Protein AF-B7P348-F1 (afdb_monomer_lite)

Organism: Ixodes scapularis (NCBI:txid6945)

InterPro domains:
  IPR050774 KCMF1 and Dystrophin [PTHR12268] (53-243)

Foldseek 3Di:
DVVVVVVVVVVVVVVVVVVVVVVVVVVVVVVVVVVVVVVVVVVVCVVCVVVVVVVVVVVVVVVVVVVVVVVVVVVVVVVVVVVVVVVVVVVVVVVVVVVVVVVVVVVVLVVLVVVLVVLVVVLVVDVVVDADPDLVSLVVVLVVLVVSLVVLVVVVVVVVPDPPVPPDDDPDPVVVVVVVVSVVVSVVSSVVSNVSSVVVNVVSVVSNVVSVVVVVVVVVVVVVVVVVVVVVVVVVVVDVVVPPPPD

Radius of gyration: 65.34 Å; chains: 1; bounding box: 133×30×213 Å

Secondary structure (DSSP, 8-state):
-HHHHHHHHHHHHHHHHHHHHHHHHHHHHHHHHHHHHHHHHHHHHHHHHHHHHHHHHHHHHHHHHHHHHHHHHHHHHHHHHHHHHHHHHHHHHHHHHHHHHHHHHHHHHHHHHHHHHHHHHHHHHHHHH-S-SSHHHHHHHHHHHHHHHHHHHHHHHHHHHS-GGGSS----HHHHHHHHHHHHHHHHHHHHHHHHHHHHHHHHHHHHHHHHHHHHHHHHHHHHHHHHHHHHHHHHHHHHHH-S---

Structure (mmCIF, N/CA/C/O backbone):
data_AF-B7P348-F1
#
_entry.id   AF-B7P348-F1
#
loop_
_atom_site.group_PDB
_atom_site.id
_atom_site.type_symbol
_atom_site.label_atom_id
_atom_site.label_alt_id
_atom_site.label_comp_id
_atom_site.label_asym_id
_atom_site.label_entity_id
_atom_site.label_seq_id
_atom_site.pdbx_PDB_ins_code
_atom_site.Cartn_x
_atom_site.Cartn_y
_atom_site.Cartn_z
_atom_site.occupancy
_atom_site.B_iso_or_equiv
_atom_site.auth_seq_id
_atom_site.auth_comp_id
_atom_site.auth_asym_id
_atom_site.auth_atom_id
_atom_site.pdbx_PDB_model_num
ATOM 1 N N . PHE A 1 1 ? 77.179 -6.827 -144.612 1.00 55.16 1 PHE A N 1
ATOM 2 C CA . PHE A 1 1 ? 76.294 -7.434 -143.592 1.00 55.16 1 PHE A CA 1
ATOM 3 C C . PHE A 1 1 ? 76.796 -7.230 -142.156 1.00 55.16 1 PHE A C 1
ATOM 5 O O . PHE A 1 1 ? 76.033 -6.718 -141.349 1.00 55.16 1 PHE A O 1
ATOM 12 N N . VAL A 1 2 ? 78.069 -7.512 -141.840 1.00 54.50 2 VAL A N 1
ATOM 13 C CA . VAL A 1 2 ? 78.640 -7.396 -140.473 1.00 54.50 2 VAL A CA 1
ATOM 14 C C . VAL A 1 2 ? 78.552 -5.976 -139.861 1.00 54.50 2 VAL A C 1
ATOM 16 O O . VAL A 1 2 ? 78.140 -5.830 -138.717 1.00 54.50 2 VAL A O 1
ATOM 19 N N . SER A 1 3 ? 78.812 -4.908 -140.630 1.00 60.56 3 SER A N 1
ATOM 20 C CA . SER A 1 3 ? 78.765 -3.511 -140.135 1.00 60.56 3 SER A CA 1
ATOM 21 C C . SER A 1 3 ? 77.365 -3.030 -139.696 1.00 60.56 3 SER A C 1
ATOM 23 O O . SER A 1 3 ? 77.235 -2.258 -138.744 1.00 60.56 3 SER A O 1
ATOM 25 N N . LEU A 1 4 ? 76.297 -3.510 -140.346 1.00 58.03 4 LEU A N 1
ATOM 26 C CA . LEU A 1 4 ? 74.924 -3.083 -140.049 1.00 58.03 4 LEU A CA 1
ATOM 27 C C . LEU A 1 4 ? 74.393 -3.723 -138.755 1.00 58.03 4 LEU A C 1
ATOM 29 O O . LEU A 1 4 ? 73.636 -3.094 -138.017 1.00 58.03 4 LEU A O 1
ATOM 33 N N . ILE A 1 5 ? 74.826 -4.954 -138.465 1.00 62.06 5 ILE A N 1
ATOM 34 C CA . ILE A 1 5 ? 74.475 -5.687 -137.242 1.00 62.06 5 ILE A CA 1
ATOM 35 C C . ILE A 1 5 ? 75.166 -5.045 -136.034 1.00 62.06 5 ILE A C 1
ATOM 37 O O . ILE A 1 5 ? 74.494 -4.756 -135.046 1.00 62.06 5 ILE A O 1
ATOM 41 N N . SER A 1 6 ? 76.456 -4.704 -136.137 1.00 64.06 6 SER A N 1
ATOM 42 C CA . SER A 1 6 ? 77.171 -3.993 -135.066 1.00 64.06 6 SER A CA 1
ATOM 43 C C . SER A 1 6 ? 76.570 -2.617 -134.767 1.00 64.06 6 SER A C 1
ATOM 45 O O . SER A 1 6 ? 76.433 -2.256 -133.602 1.00 64.06 6 SER A O 1
ATOM 47 N N . ARG A 1 7 ? 76.134 -1.863 -135.789 1.00 66.19 7 ARG A N 1
ATOM 48 C CA . ARG A 1 7 ? 75.467 -0.562 -135.586 1.00 66.19 7 ARG A CA 1
ATOM 49 C C . ARG A 1 7 ? 74.110 -0.689 -134.892 1.00 66.19 7 ARG A C 1
ATOM 51 O O . ARG A 1 7 ? 73.812 0.101 -134.000 1.00 66.19 7 ARG A O 1
ATOM 58 N N . LYS A 1 8 ? 73.295 -1.678 -135.279 1.00 67.56 8 LYS A N 1
ATOM 59 C CA . LYS A 1 8 ? 72.004 -1.948 -134.624 1.00 67.56 8 LYS A CA 1
ATOM 60 C C . LYS A 1 8 ? 72.195 -2.423 -133.183 1.00 67.56 8 LYS A C 1
ATOM 62 O O . LYS A 1 8 ? 71.494 -1.937 -132.303 1.00 67.56 8 LYS A O 1
ATOM 67 N N . SER A 1 9 ? 73.174 -3.296 -132.945 1.00 66.06 9 SER A N 1
ATOM 68 C CA . SER A 1 9 ? 73.553 -3.754 -131.604 1.00 66.06 9 SER A CA 1
ATOM 69 C C . SER A 1 9 ? 73.984 -2.590 -130.716 1.00 66.06 9 SER A C 1
ATOM 71 O O . SER A 1 9 ? 73.506 -2.469 -129.595 1.00 66.06 9 SER A O 1
ATOM 73 N N . TRP A 1 10 ? 74.818 -1.686 -131.235 1.00 72.31 10 TRP A N 1
ATOM 74 C CA . TRP A 1 10 ? 75.287 -0.524 -130.484 1.00 72.31 10 TRP A CA 1
ATOM 75 C C . TRP A 1 10 ? 74.157 0.466 -130.156 1.00 72.31 10 TRP A C 1
ATOM 77 O O . TRP A 1 10 ? 74.082 0.962 -129.035 1.00 72.31 10 TRP A O 1
ATOM 87 N N . MET A 1 11 ? 73.224 0.713 -131.086 1.00 70.19 11 MET A N 1
ATOM 88 C CA . MET A 1 11 ? 72.047 1.552 -130.803 1.00 70.19 11 MET A CA 1
ATOM 89 C C . MET A 1 11 ? 71.092 0.926 -129.780 1.00 70.19 11 MET A C 1
ATOM 91 O O . MET A 1 11 ? 70.556 1.643 -128.932 1.00 70.19 11 MET A O 1
ATOM 95 N N . LEU A 1 12 ? 70.885 -0.392 -129.842 1.00 71.25 12 LEU A N 1
ATOM 96 C CA . LEU A 1 12 ? 70.097 -1.129 -128.851 1.00 71.25 12 LEU A CA 1
ATOM 97 C C . LEU A 1 12 ? 70.759 -1.070 -127.474 1.00 71.25 12 LEU A C 1
ATOM 99 O O . LEU A 1 12 ? 70.087 -0.767 -126.494 1.00 71.25 12 LEU A O 1
ATOM 103 N N . GLU A 1 13 ? 72.071 -1.279 -127.399 1.00 73.12 13 GLU A N 1
ATOM 104 C CA . GLU A 1 13 ? 72.815 -1.227 -126.141 1.00 73.12 13 GLU A CA 1
ATOM 105 C C . GLU A 1 13 ? 72.836 0.189 -125.546 1.00 73.12 13 GLU A C 1
ATOM 107 O O . GLU A 1 13 ? 72.646 0.360 -124.343 1.00 73.12 13 GLU A O 1
ATOM 112 N N . SER A 1 14 ? 72.983 1.220 -126.382 1.00 71.94 14 SER A N 1
ATOM 113 C CA . SER A 1 14 ? 72.886 2.619 -125.958 1.00 71.94 14 SER A CA 1
ATOM 114 C C . SER A 1 14 ? 71.484 2.955 -125.436 1.00 71.94 14 SER A C 1
ATOM 116 O O . SER A 1 14 ? 71.357 3.491 -124.336 1.00 71.94 14 SER A O 1
ATOM 118 N N . SER A 1 15 ? 70.429 2.548 -126.151 1.00 69.44 15 SER A N 1
ATOM 119 C CA . SER A 1 15 ? 69.040 2.772 -125.723 1.00 69.44 15 SER A CA 1
ATOM 120 C C . SER A 1 15 ? 68.708 2.024 -124.430 1.00 69.44 15 SER A C 1
ATOM 122 O O . SER A 1 15 ? 68.074 2.589 -123.540 1.00 69.44 15 SER A O 1
ATOM 124 N N . LEU A 1 16 ? 69.176 0.780 -124.287 1.00 68.19 16 LEU A N 1
ATOM 125 C CA . LEU A 1 16 ? 69.020 -0.002 -123.060 1.00 68.19 16 LEU A CA 1
ATOM 126 C C . LEU A 1 16 ? 69.746 0.655 -121.883 1.00 68.19 16 LEU A C 1
ATOM 128 O O . LEU A 1 16 ? 69.168 0.763 -120.804 1.00 68.19 16 LEU A O 1
ATOM 132 N N . ARG A 1 17 ? 70.965 1.171 -122.086 1.00 68.88 17 ARG A N 1
ATOM 133 C CA . ARG A 1 17 ? 71.697 1.924 -121.053 1.00 68.88 17 ARG A CA 1
ATOM 134 C C . ARG A 1 17 ? 70.944 3.186 -120.627 1.00 68.88 17 ARG A C 1
ATOM 136 O O . ARG A 1 17 ? 70.852 3.461 -119.432 1.00 68.88 17 ARG A O 1
ATOM 143 N N . THR A 1 18 ? 70.357 3.925 -121.569 1.00 76.19 18 THR A N 1
ATOM 144 C CA . THR A 1 18 ? 69.548 5.114 -121.257 1.00 76.19 18 THR A CA 1
ATOM 145 C C . THR A 1 18 ? 68.270 4.762 -120.491 1.00 76.19 18 THR A C 1
ATOM 147 O O . THR A 1 18 ? 67.918 5.456 -119.536 1.00 76.19 18 THR A O 1
ATOM 150 N N . LEU A 1 19 ? 67.583 3.680 -120.867 1.00 66.62 19 LEU A N 1
ATOM 151 C CA . LEU A 1 19 ? 66.376 3.223 -120.173 1.00 66.62 19 LEU A CA 1
ATOM 152 C C . LEU A 1 19 ? 66.683 2.722 -118.757 1.00 66.62 19 LEU A C 1
ATOM 154 O O . LEU A 1 19 ? 65.984 3.106 -117.823 1.00 66.62 19 LEU A O 1
ATOM 158 N N . LEU A 1 20 ? 67.756 1.949 -118.575 1.00 65.44 20 LEU A N 1
ATOM 159 C CA . LEU A 1 20 ? 68.196 1.481 -117.257 1.00 65.44 20 LEU A CA 1
ATOM 160 C C . LEU A 1 20 ? 68.572 2.643 -116.332 1.00 65.44 20 LEU A C 1
ATOM 162 O O . LEU A 1 20 ? 68.184 2.647 -115.167 1.00 65.44 20 LEU A O 1
ATOM 166 N N . SER A 1 21 ? 69.258 3.664 -116.854 1.00 70.12 21 SER A N 1
ATOM 167 C CA . SER A 1 21 ? 69.579 4.872 -116.085 1.00 70.12 21 SER A CA 1
ATOM 168 C C . SER A 1 21 ? 68.321 5.629 -115.646 1.00 70.12 21 SER A C 1
ATOM 170 O O . SER A 1 21 ? 68.244 6.073 -114.501 1.00 70.12 21 SER A O 1
ATOM 172 N N . ARG A 1 22 ? 67.307 5.732 -116.517 1.00 69.56 22 ARG A N 1
ATOM 173 C CA . ARG A 1 22 ? 66.016 6.348 -116.171 1.00 69.56 22 ARG A CA 1
ATOM 174 C C . ARG A 1 22 ? 65.265 5.565 -115.095 1.00 69.56 22 ARG A C 1
ATOM 176 O O . ARG A 1 22 ? 64.758 6.187 -114.167 1.00 69.56 22 ARG A O 1
ATOM 183 N N . ILE A 1 23 ? 65.225 4.236 -115.199 1.00 60.91 23 ILE A N 1
ATOM 184 C CA . ILE A 1 23 ? 64.565 3.366 -114.213 1.00 60.91 23 ILE A CA 1
ATOM 185 C C . ILE A 1 23 ? 65.249 3.493 -112.847 1.00 60.91 23 ILE A C 1
ATOM 187 O O . ILE A 1 23 ? 64.572 3.744 -111.849 1.00 60.91 23 ILE A O 1
ATOM 191 N N . ALA A 1 24 ? 66.584 3.435 -112.810 1.00 61.06 24 ALA A N 1
ATOM 192 C CA . ALA A 1 24 ? 67.348 3.621 -111.578 1.00 61.06 24 ALA A CA 1
ATOM 193 C C . ALA A 1 24 ? 67.041 4.977 -110.915 1.00 61.06 24 ALA A C 1
ATOM 195 O O . ALA A 1 24 ? 66.795 5.044 -109.715 1.00 61.06 24 ALA A O 1
ATOM 196 N N . HIS A 1 25 ? 66.945 6.053 -111.703 1.00 65.94 25 HIS A N 1
ATOM 197 C CA . HIS A 1 25 ? 66.635 7.380 -111.170 1.00 65.94 25 HIS A CA 1
ATOM 198 C C . HIS A 1 25 ? 65.206 7.493 -110.610 1.00 65.94 25 HIS A C 1
ATOM 200 O O . HIS A 1 25 ? 64.978 8.180 -109.611 1.00 65.94 25 HIS A O 1
ATOM 206 N N . THR A 1 26 ? 64.234 6.809 -111.225 1.00 61.28 26 THR A N 1
ATOM 207 C CA . THR A 1 26 ? 62.856 6.757 -110.710 1.00 61.28 26 THR A CA 1
ATOM 208 C C . THR A 1 26 ? 62.739 5.933 -109.431 1.00 61.28 26 THR A C 1
ATOM 210 O O . THR A 1 26 ? 62.028 6.348 -108.517 1.00 61.28 26 THR A O 1
ATOM 213 N N . GLU A 1 27 ? 63.465 4.816 -109.325 1.00 60.31 27 GLU A N 1
ATOM 214 C CA . GLU A 1 27 ? 63.514 4.012 -108.099 1.00 60.31 27 GLU A CA 1
ATOM 215 C C . GLU A 1 27 ? 64.183 4.775 -106.954 1.00 60.31 27 GLU A C 1
ATOM 217 O O . GLU A 1 27 ? 63.656 4.791 -105.841 1.00 60.31 27 GLU A O 1
ATOM 222 N N . ASP A 1 28 ? 65.288 5.472 -107.227 1.00 66.94 28 ASP A N 1
ATOM 223 C CA . ASP A 1 28 ? 65.954 6.326 -106.242 1.00 66.94 28 ASP A CA 1
ATOM 224 C C . ASP A 1 28 ? 65.052 7.479 -105.797 1.00 66.94 28 ASP A C 1
ATOM 226 O O . ASP A 1 28 ? 64.953 7.762 -104.603 1.00 66.94 28 ASP A O 1
ATOM 230 N N . SER A 1 29 ? 64.318 8.099 -106.724 1.00 53.12 29 SER A N 1
ATOM 231 C CA . SER A 1 29 ? 63.352 9.150 -106.390 1.00 53.12 29 SER A CA 1
ATOM 232 C C . SER A 1 29 ? 62.237 8.611 -105.491 1.00 53.12 29 SER A C 1
ATOM 234 O O . SER A 1 29 ? 61.981 9.180 -104.433 1.00 53.12 29 SER A O 1
ATOM 236 N N . LEU A 1 30 ? 61.614 7.481 -105.845 1.00 55.53 30 LEU A N 1
ATOM 237 C CA . LEU A 1 30 ? 60.574 6.841 -105.028 1.00 55.53 30 LEU A CA 1
ATOM 238 C C . LEU A 1 30 ? 61.094 6.440 -103.641 1.00 55.53 30 LEU A C 1
ATOM 240 O O . LEU A 1 30 ? 60.409 6.654 -102.638 1.00 55.53 30 LEU A O 1
ATOM 244 N N . ARG A 1 31 ? 62.327 5.927 -103.557 1.00 60.12 31 ARG A N 1
ATOM 245 C CA . ARG A 1 31 ? 62.997 5.631 -102.283 1.00 60.12 31 ARG A CA 1
ATOM 246 C C . ARG A 1 31 ? 63.237 6.889 -101.458 1.00 60.12 31 ARG A C 1
ATOM 248 O O . ARG A 1 31 ? 63.047 6.853 -100.244 1.00 60.12 31 ARG A O 1
ATOM 255 N N . LEU A 1 32 ? 63.638 7.999 -102.073 1.00 63.81 32 LEU A N 1
ATOM 256 C CA . LEU A 1 32 ? 63.830 9.272 -101.378 1.00 63.81 32 LEU A CA 1
ATOM 257 C C . LEU A 1 32 ? 62.503 9.848 -100.877 1.00 63.81 32 LEU A C 1
ATOM 259 O O . LEU A 1 32 ? 62.451 10.296 -99.734 1.00 63.81 32 LEU A O 1
ATOM 263 N N . TYR A 1 33 ? 61.432 9.774 -101.672 1.00 51.31 33 TYR A N 1
ATOM 264 C CA . TYR A 1 33 ? 60.089 10.191 -101.256 1.00 51.31 33 TYR A CA 1
ATOM 265 C C . TYR A 1 33 ? 59.563 9.344 -100.089 1.00 51.31 33 TYR A C 1
ATOM 267 O O . TYR A 1 33 ? 59.173 9.903 -99.066 1.00 51.31 33 TYR A O 1
ATOM 275 N N . SER A 1 34 ? 59.651 8.012 -100.178 1.00 61.72 34 SER A N 1
ATOM 276 C CA . SER A 1 34 ? 59.241 7.105 -99.094 1.00 61.72 34 SER A CA 1
ATOM 277 C C . SER A 1 34 ? 60.034 7.355 -97.809 1.00 61.72 34 SER A C 1
ATOM 279 O O . SER A 1 34 ? 59.458 7.447 -96.728 1.00 61.72 34 SER A O 1
ATOM 281 N N . ASN A 1 35 ? 61.355 7.524 -97.915 1.00 64.00 35 ASN A N 1
ATOM 282 C CA . ASN A 1 35 ? 62.199 7.834 -96.761 1.00 64.00 35 ASN A CA 1
ATOM 283 C C . ASN A 1 35 ? 61.916 9.232 -96.190 1.00 64.00 35 ASN A C 1
ATOM 285 O O . ASN A 1 35 ? 62.018 9.432 -94.981 1.00 64.00 35 ASN A O 1
ATOM 289 N N . ALA A 1 36 ? 61.584 10.216 -97.030 1.00 63.72 36 ALA A N 1
ATOM 290 C CA . ALA A 1 36 ? 61.245 11.564 -96.586 1.00 63.72 36 ALA A CA 1
ATOM 291 C C . ALA A 1 36 ? 59.918 11.588 -95.815 1.00 63.72 36 ALA A C 1
ATOM 293 O O . ALA A 1 36 ? 59.846 12.224 -94.762 1.00 63.72 36 ALA A O 1
ATOM 294 N N . ASP A 1 37 ? 58.901 10.869 -96.287 1.00 63.38 37 ASP A N 1
ATOM 295 C CA . ASP A 1 37 ? 57.621 10.749 -95.586 1.00 63.38 37 ASP A CA 1
ATOM 296 C C . ASP A 1 37 ? 57.755 9.936 -94.301 1.00 63.38 37 ASP A C 1
ATOM 298 O O . ASP A 1 37 ? 57.240 10.345 -93.260 1.00 63.38 37 ASP A O 1
ATOM 302 N N . GLU A 1 38 ? 58.549 8.866 -94.312 1.00 60.03 38 GLU A N 1
ATOM 303 C CA . GLU A 1 38 ? 58.841 8.107 -93.102 1.00 60.03 38 GLU A CA 1
ATOM 304 C C . GLU A 1 38 ? 59.582 8.961 -92.065 1.00 60.03 38 GLU A C 1
ATOM 306 O O . GLU A 1 38 ? 59.228 8.934 -90.889 1.00 60.03 38 GLU A O 1
ATOM 311 N N . ARG A 1 39 ? 60.552 9.793 -92.474 1.00 64.81 39 ARG A N 1
ATOM 312 C CA . ARG A 1 39 ? 61.236 10.744 -91.577 1.00 64.81 39 ARG A CA 1
ATOM 313 C C . ARG A 1 39 ? 60.288 11.799 -91.016 1.00 64.81 39 ARG A C 1
ATOM 315 O O . ARG A 1 39 ? 60.378 12.102 -89.827 1.00 64.81 39 ARG A O 1
ATOM 322 N N . LYS A 1 40 ? 59.376 12.341 -91.829 1.00 65.44 40 LYS A N 1
ATOM 323 C CA . LYS A 1 40 ? 58.357 13.299 -91.368 1.00 65.44 40 LYS A CA 1
ATOM 324 C C . LYS A 1 40 ? 57.409 12.650 -90.366 1.00 65.44 40 LYS A C 1
ATOM 326 O O . LYS A 1 40 ? 57.201 13.210 -89.295 1.00 65.44 40 LYS A O 1
ATOM 331 N N . LEU A 1 41 ? 56.900 11.454 -90.662 1.00 59.88 41 LEU A N 1
ATOM 332 C CA . LEU A 1 41 ? 56.045 10.686 -89.753 1.00 59.88 41 LEU A CA 1
ATOM 333 C C . LEU A 1 41 ? 56.773 10.356 -88.448 1.00 59.88 41 LEU A C 1
ATOM 335 O O . LEU A 1 41 ? 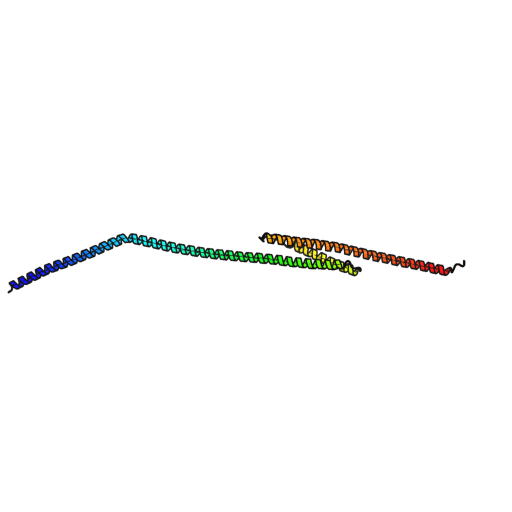56.207 10.535 -87.372 1.00 59.88 41 LEU A O 1
ATOM 339 N N . ARG A 1 42 ? 58.051 9.962 -88.521 1.00 61.84 42 ARG A N 1
ATOM 340 C CA . ARG A 1 42 ? 58.896 9.722 -87.342 1.00 61.84 42 ARG A CA 1
ATOM 341 C C . ARG A 1 42 ? 59.106 11.000 -86.527 1.00 61.84 42 ARG A C 1
ATOM 343 O O . ARG A 1 42 ? 59.050 10.943 -85.303 1.00 61.84 42 ARG A O 1
ATOM 350 N N . GLY A 1 43 ? 59.296 12.143 -87.188 1.00 66.00 43 GLY A N 1
ATOM 351 C CA . GLY A 1 43 ? 59.399 13.459 -86.553 1.00 66.00 43 GLY A CA 1
ATOM 352 C C . GLY A 1 43 ? 58.108 13.879 -85.846 1.00 66.00 43 GLY A C 1
ATOM 353 O O . GLY A 1 43 ? 58.152 14.300 -84.694 1.00 66.00 43 GLY A O 1
ATOM 354 N N . VAL A 1 44 ? 56.952 13.686 -86.487 1.00 67.56 44 VAL A N 1
ATOM 355 C CA . VAL A 1 44 ? 55.632 13.948 -85.888 1.00 67.56 44 VAL A CA 1
ATOM 356 C C . VAL A 1 44 ? 55.381 13.019 -84.698 1.00 67.56 44 VAL A C 1
ATOM 358 O O . VAL A 1 44 ? 54.988 13.487 -83.635 1.00 67.56 44 VAL A O 1
ATOM 361 N N . LEU A 1 45 ? 55.688 11.725 -84.816 1.00 64.81 45 LEU A N 1
ATOM 362 C CA . LEU A 1 45 ? 55.619 10.770 -83.704 1.00 64.81 45 LEU A CA 1
ATOM 363 C C . LEU A 1 45 ? 56.540 11.169 -82.548 1.00 64.81 45 LEU A C 1
ATOM 365 O O . LEU A 1 45 ? 56.130 11.091 -81.393 1.00 64.81 45 LEU A O 1
ATOM 369 N N . TYR A 1 46 ? 57.759 11.625 -82.838 1.00 65.50 46 TYR A N 1
ATOM 370 C CA . TYR A 1 46 ? 58.700 12.083 -81.818 1.00 65.50 46 TYR A CA 1
ATOM 371 C C . TYR A 1 46 ? 58.188 13.331 -81.084 1.00 65.50 46 TYR A C 1
ATOM 373 O O . TYR A 1 46 ? 58.296 13.405 -79.863 1.00 65.50 46 TYR A O 1
ATOM 381 N N . LEU A 1 47 ? 57.562 14.269 -81.803 1.00 69.31 47 LEU A N 1
ATOM 382 C CA . LEU A 1 47 ? 56.961 15.479 -81.230 1.00 69.31 47 LEU A CA 1
ATOM 383 C C . LEU A 1 47 ? 55.655 15.201 -80.465 1.00 69.31 47 LEU A C 1
ATOM 385 O O . LEU A 1 47 ? 55.385 15.845 -79.453 1.00 69.31 47 LEU A O 1
ATOM 389 N N . CYS A 1 48 ? 54.853 14.231 -80.907 1.00 63.66 48 CYS A N 1
ATOM 390 C CA . CYS A 1 48 ? 53.586 13.865 -80.268 1.00 63.66 48 CYS A CA 1
ATOM 391 C C . CYS A 1 48 ? 53.740 12.857 -79.115 1.00 63.66 48 CYS A C 1
ATOM 393 O O . CYS A 1 48 ? 52.836 12.715 -78.292 1.00 63.66 48 CYS A O 1
ATOM 395 N N . ARG A 1 49 ? 54.866 12.143 -79.017 1.00 68.81 49 ARG A N 1
ATOM 396 C CA . ARG A 1 49 ? 55.096 11.132 -77.972 1.00 68.81 49 ARG A CA 1
ATOM 397 C C . ARG A 1 49 ? 55.081 11.708 -76.542 1.00 68.81 49 ARG A C 1
ATOM 399 O O . ARG A 1 49 ? 54.425 11.100 -75.695 1.00 68.81 49 ARG A O 1
ATOM 406 N N . PRO A 1 50 ? 55.712 12.860 -76.238 1.00 71.75 50 PRO A N 1
ATOM 407 C CA . PRO A 1 50 ? 55.657 13.457 -74.901 1.00 71.75 50 PRO A CA 1
ATOM 408 C C . PRO A 1 50 ? 54.253 13.946 -74.530 1.00 71.75 50 PRO A C 1
ATOM 410 O O . PRO A 1 50 ? 53.804 13.758 -73.399 1.00 71.75 50 PRO A O 1
ATOM 413 N N . THR A 1 51 ? 53.526 14.539 -75.483 1.00 70.31 51 THR A N 1
ATOM 414 C CA . THR A 1 51 ? 52.164 15.031 -75.240 1.00 70.31 51 THR A CA 1
ATOM 415 C C . THR A 1 51 ? 51.196 13.875 -75.007 1.00 70.31 51 THR A C 1
ATOM 417 O O . THR A 1 51 ? 50.447 13.925 -74.031 1.00 70.31 51 THR A O 1
ATOM 420 N N . LEU A 1 52 ? 51.276 12.793 -75.790 1.00 66.19 52 LEU A N 1
ATOM 421 C CA . LEU A 1 52 ? 50.504 11.568 -75.556 1.00 66.19 52 LEU A CA 1
ATOM 422 C C . LEU A 1 52 ? 50.836 10.941 -74.192 1.00 66.19 52 LEU A C 1
ATOM 424 O O . LEU A 1 52 ? 49.920 10.607 -73.442 1.00 66.19 52 LEU A O 1
ATOM 428 N N . GLY A 1 53 ? 52.122 10.856 -73.834 1.00 67.00 53 GLY A N 1
ATOM 429 C CA . GLY A 1 53 ? 52.567 10.368 -72.524 1.00 67.00 53 GLY A CA 1
ATOM 430 C C . GLY A 1 53 ? 51.966 11.175 -71.371 1.00 67.00 53 GLY A C 1
ATOM 431 O O . GLY A 1 53 ? 51.327 10.611 -70.490 1.00 67.00 53 GLY A O 1
ATOM 432 N N . SER A 1 54 ? 52.042 12.507 -71.444 1.00 69.75 54 SER A N 1
ATOM 433 C CA . SER A 1 54 ? 51.456 13.391 -70.426 1.00 69.75 54 SER A CA 1
ATOM 434 C C . SER A 1 54 ? 49.925 13.287 -70.331 1.00 69.75 54 SER A C 1
ATOM 436 O O . SER A 1 54 ? 49.338 13.540 -69.279 1.00 69.75 54 SER A O 1
ATOM 438 N N . VAL A 1 55 ? 49.231 12.973 -71.431 1.00 69.06 55 VAL A N 1
ATOM 439 C CA . VAL A 1 55 ? 47.770 12.789 -71.447 1.00 69.06 55 VAL A CA 1
ATOM 440 C C . VAL A 1 55 ? 47.393 11.439 -70.841 1.00 69.06 55 VAL A C 1
ATOM 442 O O . VAL A 1 55 ? 46.438 11.379 -70.065 1.00 69.06 55 VAL A O 1
ATOM 445 N N . LEU A 1 56 ? 48.149 10.382 -71.140 1.00 66.88 56 LEU A N 1
ATOM 446 C CA . LEU A 1 56 ? 47.953 9.056 -70.557 1.00 66.88 56 LEU A CA 1
ATOM 447 C C . LEU A 1 56 ? 48.231 9.059 -69.054 1.00 66.88 56 LEU A C 1
ATOM 449 O O . LEU A 1 56 ? 47.381 8.603 -68.300 1.00 66.88 56 LEU A O 1
ATOM 453 N N . GLU A 1 57 ? 49.321 9.679 -68.608 1.00 74.19 57 GLU A N 1
ATOM 454 C CA . GLU A 1 57 ? 49.647 9.813 -67.183 1.00 74.19 57 GLU A CA 1
ATOM 455 C C . GLU A 1 57 ? 48.575 10.622 -66.432 1.00 74.19 57 GLU A C 1
ATOM 457 O O . GLU A 1 57 ? 48.119 10.242 -65.352 1.00 74.19 57 GLU A O 1
ATOM 462 N N . ARG A 1 58 ? 48.070 11.709 -67.036 1.00 72.81 58 ARG A N 1
ATOM 463 C CA . ARG A 1 58 ? 46.932 12.462 -66.480 1.00 72.81 58 ARG A CA 1
ATOM 464 C C . ARG A 1 58 ? 45.649 11.635 -66.431 1.00 72.81 58 ARG A C 1
ATOM 466 O O . ARG A 1 58 ? 44.871 11.795 -65.490 1.00 72.81 58 ARG A O 1
ATOM 473 N N . LYS A 1 59 ? 45.400 10.777 -67.423 1.00 68.19 59 LYS A N 1
ATOM 474 C CA . LYS A 1 59 ? 44.247 9.867 -67.439 1.00 68.19 59 LYS A CA 1
ATOM 475 C C . LYS A 1 59 ? 44.388 8.801 -66.353 1.00 68.19 59 LYS A C 1
ATOM 477 O O . LYS A 1 59 ? 43.451 8.618 -65.587 1.00 68.19 59 LYS A O 1
ATOM 482 N N . GLU A 1 60 ? 45.557 8.186 -66.226 1.00 71.44 60 GLU A N 1
ATOM 483 C CA . GLU A 1 60 ? 45.871 7.169 -65.221 1.00 71.44 60 GLU A CA 1
ATOM 484 C C . GLU A 1 60 ? 45.771 7.729 -63.798 1.00 71.44 60 GLU A C 1
ATOM 486 O O . GLU A 1 60 ? 45.069 7.166 -62.963 1.00 71.44 60 GLU A O 1
ATOM 491 N N . LYS A 1 61 ? 46.331 8.917 -63.541 1.00 76.25 61 LYS A N 1
ATOM 492 C CA . LYS A 1 61 ? 46.198 9.613 -62.251 1.00 76.25 61 LYS A CA 1
ATOM 493 C C . LYS A 1 61 ? 44.741 9.961 -61.915 1.00 76.25 61 LYS A C 1
ATOM 495 O O . LYS A 1 61 ? 44.341 9.904 -60.753 1.00 76.25 61 LYS A O 1
ATOM 500 N N . ARG A 1 62 ? 43.922 10.304 -62.918 1.00 74.62 62 ARG A N 1
ATOM 501 C CA . ARG A 1 62 ? 42.478 10.559 -62.749 1.00 74.62 62 ARG A CA 1
ATOM 502 C C . ARG A 1 62 ? 41.677 9.287 -62.482 1.00 74.62 62 ARG A C 1
ATOM 504 O O . ARG A 1 62 ? 40.747 9.344 -61.684 1.00 74.62 62 ARG A O 1
ATOM 511 N N . GLU A 1 63 ? 42.002 8.178 -63.142 1.00 75.12 63 GLU A N 1
ATOM 512 C CA . GLU A 1 63 ? 41.393 6.870 -62.862 1.00 75.12 63 GLU A CA 1
ATOM 513 C C . GLU A 1 63 ? 41.783 6.383 -61.461 1.00 75.12 63 GLU A C 1
ATOM 515 O O . GLU A 1 63 ? 40.911 6.023 -60.678 1.00 75.12 63 GLU A O 1
ATOM 520 N N . MET A 1 64 ? 43.062 6.497 -61.088 1.00 78.94 64 MET A N 1
ATOM 521 C CA . MET A 1 64 ? 43.555 6.175 -59.746 1.00 78.94 64 MET A CA 1
ATOM 522 C C . MET A 1 64 ? 42.872 7.027 -58.666 1.00 78.94 64 MET A C 1
ATOM 524 O O . MET A 1 64 ? 42.445 6.499 -57.644 1.00 78.94 64 MET A O 1
ATOM 528 N N . GLY A 1 65 ? 42.696 8.333 -58.901 1.00 82.19 65 GLY A N 1
ATOM 529 C CA . GLY A 1 65 ? 41.959 9.214 -57.991 1.00 82.19 65 GLY A CA 1
ATOM 530 C C . GLY A 1 65 ? 40.475 8.852 -57.866 1.00 82.19 65 GLY A C 1
ATOM 531 O O . GLY A 1 65 ? 39.928 8.897 -56.766 1.00 82.19 65 GLY A O 1
ATOM 532 N N . ARG A 1 66 ? 39.827 8.444 -58.967 1.00 82.81 66 ARG A N 1
ATOM 533 C CA . ARG A 1 66 ? 38.433 7.968 -58.956 1.00 82.81 66 ARG A CA 1
ATOM 534 C C . ARG A 1 66 ? 38.284 6.647 -58.212 1.00 82.81 66 ARG A C 1
ATOM 536 O O . ARG A 1 66 ? 37.340 6.499 -57.445 1.00 82.81 66 ARG A O 1
ATOM 543 N N . GLU A 1 67 ? 39.212 5.720 -58.403 1.00 85.75 67 GLU A N 1
ATOM 544 C CA . GLU A 1 67 ? 39.236 4.446 -57.689 1.00 85.75 67 GLU A CA 1
ATOM 545 C C . GLU A 1 67 ? 39.475 4.655 -56.186 1.00 85.75 67 GLU A C 1
ATOM 547 O O . GLU A 1 67 ? 38.764 4.088 -55.359 1.00 85.75 67 GLU A O 1
ATOM 552 N N . ASN A 1 68 ? 40.398 5.547 -55.814 1.00 85.81 68 ASN A N 1
ATOM 553 C CA . ASN A 1 68 ? 40.640 5.875 -54.412 1.00 85.81 68 ASN A CA 1
ATOM 554 C C . ASN A 1 68 ? 39.418 6.556 -53.769 1.00 85.81 68 ASN A C 1
ATOM 556 O O . ASN A 1 68 ? 39.029 6.192 -52.664 1.00 85.81 68 ASN A O 1
ATOM 560 N N . ALA A 1 69 ? 38.757 7.473 -54.485 1.00 80.12 69 ALA A N 1
ATOM 561 C CA . ALA A 1 69 ? 37.512 8.099 -54.037 1.00 80.12 69 ALA A CA 1
ATOM 562 C C . ALA A 1 69 ? 36.356 7.089 -53.899 1.00 80.12 69 ALA A C 1
ATOM 564 O O . ALA A 1 69 ? 35.544 7.194 -52.985 1.00 80.12 69 ALA A O 1
ATOM 565 N N . ARG A 1 70 ? 36.274 6.084 -54.779 1.00 86.81 70 ARG A N 1
ATOM 566 C CA . ARG A 1 70 ? 35.290 4.996 -54.653 1.00 86.81 70 ARG A CA 1
ATOM 567 C C . ARG A 1 70 ? 35.540 4.157 -53.406 1.00 86.81 70 ARG A C 1
ATOM 569 O O . ARG A 1 70 ? 34.587 3.857 -52.694 1.00 86.81 70 ARG A O 1
ATOM 576 N N . ARG A 1 71 ? 36.801 3.825 -53.116 1.00 88.25 71 ARG A N 1
ATOM 577 C CA . ARG A 1 71 ? 37.178 3.077 -51.907 1.00 88.25 71 ARG A CA 1
ATOM 578 C C . ARG A 1 71 ? 36.905 3.864 -50.633 1.00 88.25 71 ARG A C 1
ATOM 580 O O . ARG A 1 71 ? 36.344 3.299 -49.702 1.00 88.25 71 ARG A O 1
ATOM 587 N N . THR A 1 72 ? 37.231 5.156 -50.594 1.00 85.56 72 THR A N 1
ATOM 588 C CA . THR A 1 72 ? 36.926 5.989 -49.421 1.00 85.56 72 THR A CA 1
ATOM 589 C C . THR A 1 72 ? 35.424 6.135 -49.216 1.00 85.56 72 THR A C 1
ATOM 591 O O . THR A 1 72 ? 34.958 5.992 -48.093 1.00 85.56 72 THR A O 1
ATOM 594 N N . VAL A 1 73 ? 34.641 6.334 -50.281 1.00 83.94 73 VAL A N 1
ATOM 595 C CA . VAL A 1 73 ? 33.172 6.375 -50.186 1.00 83.94 73 VAL A CA 1
ATOM 596 C C . VAL A 1 73 ? 32.595 5.033 -49.728 1.00 83.94 73 VAL A C 1
ATOM 598 O O . VAL A 1 73 ? 31.674 5.032 -48.918 1.00 83.94 73 VAL A O 1
ATOM 601 N N . ALA A 1 74 ? 33.119 3.901 -50.204 1.00 86.38 74 ALA A N 1
ATOM 602 C CA . ALA A 1 74 ? 32.693 2.578 -49.745 1.00 86.38 74 ALA A CA 1
ATOM 603 C C . ALA A 1 74 ? 33.013 2.364 -48.255 1.00 86.38 74 ALA A C 1
ATOM 605 O O . ALA A 1 74 ? 32.127 1.995 -47.493 1.00 86.38 74 ALA A O 1
ATOM 606 N N . SER A 1 75 ? 34.232 2.701 -47.824 1.00 87.94 75 SER A N 1
ATOM 607 C CA . SER A 1 75 ? 34.646 2.631 -46.416 1.00 87.94 75 SER A CA 1
ATOM 608 C C . SER A 1 75 ? 33.788 3.521 -45.516 1.00 87.94 75 SER A C 1
ATOM 610 O O . SER A 1 75 ? 33.360 3.091 -44.450 1.00 87.94 75 SER A O 1
ATOM 612 N N . LEU A 1 76 ? 33.496 4.752 -45.949 1.00 84.19 76 LEU A N 1
ATOM 613 C CA . LEU A 1 76 ? 32.643 5.678 -45.202 1.00 84.19 76 LEU A CA 1
ATOM 614 C C . LEU A 1 76 ? 31.199 5.178 -45.109 1.00 84.19 76 LEU A C 1
ATOM 616 O O . LEU A 1 76 ? 30.565 5.366 -44.077 1.00 84.19 76 LEU A O 1
ATOM 620 N N . ARG A 1 77 ? 30.678 4.526 -46.156 1.00 85.50 77 ARG A N 1
ATOM 621 C CA . ARG A 1 77 ? 29.357 3.881 -46.116 1.00 85.50 77 ARG A CA 1
ATOM 622 C C . ARG A 1 77 ? 29.338 2.721 -45.127 1.00 85.50 77 ARG A C 1
ATOM 624 O O . ARG A 1 77 ? 28.441 2.665 -44.304 1.00 85.50 77 ARG A O 1
ATOM 631 N N . GLU A 1 78 ? 30.354 1.863 -45.133 1.00 88.81 78 GLU A N 1
ATOM 632 C CA . GLU A 1 78 ? 30.457 0.775 -44.153 1.00 88.81 78 GLU A CA 1
ATOM 633 C C . GLU A 1 78 ? 30.606 1.286 -42.712 1.00 88.81 78 GLU A C 1
ATOM 635 O O . GLU A 1 78 ? 30.046 0.711 -41.782 1.00 88.81 78 GLU A O 1
ATOM 640 N N . GLU A 1 79 ? 31.371 2.355 -42.480 1.00 80.75 79 GLU A N 1
ATOM 641 C CA . GLU A 1 79 ? 31.456 3.003 -41.164 1.00 80.75 79 GLU A CA 1
ATOM 642 C C . GLU A 1 79 ? 30.132 3.640 -40.744 1.00 80.75 79 GLU A C 1
ATOM 644 O O . GLU A 1 79 ? 29.735 3.502 -39.585 1.00 80.75 79 GLU A O 1
ATOM 649 N N . TRP A 1 80 ? 29.428 4.278 -41.679 1.00 78.19 80 TRP A N 1
ATOM 650 C CA . TRP A 1 80 ? 28.103 4.836 -41.445 1.00 78.19 80 TRP A CA 1
ATOM 651 C C . TRP A 1 80 ? 27.091 3.748 -41.078 1.00 78.19 80 TRP A C 1
ATOM 653 O O . TRP A 1 80 ? 26.472 3.836 -40.021 1.00 78.19 80 TRP A O 1
ATOM 663 N N . ASP A 1 81 ? 26.996 2.683 -41.874 1.00 83.38 81 ASP A N 1
ATOM 664 C CA . ASP A 1 81 ? 26.078 1.563 -41.641 1.00 83.38 81 ASP A CA 1
ATOM 665 C C . ASP A 1 81 ? 26.386 0.864 -40.305 1.00 83.38 81 ASP A C 1
ATOM 667 O O . ASP A 1 81 ? 25.479 0.524 -39.540 1.00 83.38 81 ASP A O 1
ATOM 671 N N . ARG A 1 82 ? 27.675 0.704 -39.964 1.00 78.56 82 ARG A N 1
ATOM 672 C CA . ARG A 1 82 ? 28.100 0.185 -38.651 1.00 78.56 82 ARG A CA 1
ATOM 673 C C . ARG A 1 82 ? 27.685 1.107 -37.506 1.00 78.56 82 ARG A C 1
ATOM 675 O O . ARG A 1 82 ? 27.204 0.620 -36.482 1.00 78.56 82 ARG A O 1
ATOM 682 N N . SER A 1 83 ? 27.854 2.418 -37.666 1.00 70.38 83 SER A N 1
ATOM 683 C CA . SER A 1 83 ? 27.459 3.418 -36.668 1.00 70.38 83 SER A CA 1
ATOM 684 C C . SER A 1 83 ? 25.939 3.466 -36.476 1.00 70.38 83 SER A C 1
ATOM 686 O O . SER A 1 83 ? 25.445 3.495 -35.344 1.00 70.38 83 SER A O 1
ATOM 688 N N . GLU A 1 84 ? 25.176 3.388 -37.567 1.00 68.19 84 GLU A N 1
ATOM 689 C CA . GLU A 1 84 ? 23.714 3.353 -37.557 1.00 68.19 84 GLU A CA 1
ATOM 690 C C . GLU A 1 84 ? 23.182 2.074 -36.892 1.00 68.19 84 GLU A C 1
ATOM 692 O O . GLU A 1 84 ? 22.267 2.136 -36.059 1.00 68.19 84 GLU A O 1
ATOM 697 N N . ALA A 1 85 ? 23.797 0.922 -37.181 1.00 78.06 85 ALA A N 1
ATOM 698 C CA . ALA A 1 85 ? 23.472 -0.348 -36.539 1.00 78.06 85 ALA A CA 1
ATOM 699 C C . ALA A 1 85 ? 23.767 -0.318 -35.029 1.00 78.06 85 ALA A C 1
ATOM 701 O O . ALA A 1 85 ? 22.898 -0.679 -34.229 1.00 78.06 85 ALA A O 1
ATOM 702 N N . ALA A 1 86 ? 24.944 0.170 -34.623 1.00 65.75 86 ALA A N 1
ATOM 703 C CA . ALA A 1 86 ? 25.327 0.292 -33.215 1.00 65.75 86 ALA A CA 1
ATOM 704 C C . ALA A 1 86 ? 24.400 1.248 -32.445 1.00 65.75 86 ALA A C 1
ATOM 706 O O . ALA A 1 86 ? 23.934 0.931 -31.347 1.00 65.75 86 ALA A O 1
ATOM 707 N N . THR A 1 87 ? 24.064 2.390 -33.048 1.00 60.75 87 THR A N 1
ATOM 708 C CA . THR A 1 87 ? 23.132 3.370 -32.472 1.00 60.75 87 THR A CA 1
ATOM 709 C C . THR A 1 87 ? 21.730 2.781 -32.335 1.00 60.75 87 THR A C 1
ATOM 711 O O . THR A 1 87 ? 21.097 2.904 -31.284 1.00 60.75 87 THR A O 1
ATOM 714 N N . SER A 1 88 ? 21.250 2.067 -33.356 1.00 67.75 88 SER A N 1
ATOM 715 C CA . SER A 1 88 ? 19.949 1.396 -33.315 1.00 67.75 88 SER A CA 1
ATOM 716 C C . SER A 1 88 ? 19.894 0.280 -32.271 1.00 67.75 88 SER A C 1
ATOM 718 O O . SER A 1 88 ? 18.884 0.149 -31.579 1.00 67.75 88 SER A O 1
ATOM 720 N N . GLN A 1 89 ? 20.970 -0.492 -32.102 1.00 73.12 89 GLN A N 1
ATOM 721 C CA . GLN A 1 89 ? 21.073 -1.508 -31.055 1.00 73.12 89 GLN A CA 1
ATOM 722 C C . GLN A 1 89 ? 21.069 -0.878 -29.659 1.00 73.12 89 GLN A C 1
ATOM 724 O O . GLN A 1 89 ? 20.324 -1.333 -28.789 1.00 73.12 89 GLN A O 1
ATOM 729 N N . ARG A 1 90 ? 21.845 0.192 -29.444 1.00 61.16 90 ARG A N 1
ATOM 730 C CA . ARG A 1 90 ? 21.875 0.910 -28.164 1.00 61.16 90 ARG A CA 1
ATOM 731 C C . ARG A 1 90 ? 20.512 1.506 -27.823 1.00 61.16 90 ARG A C 1
ATOM 733 O O . ARG A 1 90 ? 20.080 1.395 -26.680 1.00 61.16 90 ARG A O 1
ATOM 740 N N . ARG A 1 91 ? 19.817 2.078 -28.810 1.00 57.69 91 ARG A N 1
ATOM 741 C CA . ARG A 1 91 ? 18.441 2.568 -28.657 1.00 57.69 91 ARG A CA 1
ATOM 742 C C . ARG A 1 91 ? 17.498 1.456 -28.191 1.00 57.69 91 ARG A C 1
ATOM 744 O O . ARG A 1 91 ? 16.870 1.618 -27.152 1.00 57.69 91 ARG A O 1
ATOM 751 N N . ARG A 1 92 ? 17.478 0.301 -28.870 1.00 68.00 92 ARG A N 1
ATOM 752 C CA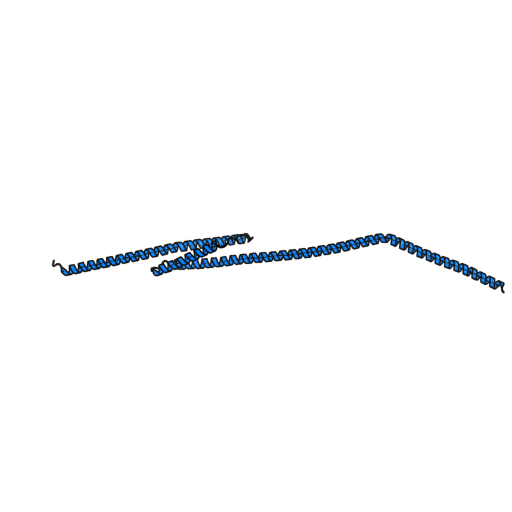 . ARG A 1 92 ? 16.638 -0.849 -28.470 1.00 68.00 92 ARG A CA 1
ATOM 753 C C . ARG A 1 92 ? 16.952 -1.351 -27.059 1.00 68.00 92 ARG A C 1
ATOM 755 O O . ARG A 1 92 ? 16.045 -1.710 -26.319 1.00 68.00 92 ARG A O 1
ATOM 762 N N . GLN A 1 93 ? 18.229 -1.376 -26.675 1.00 59.56 93 GLN A N 1
ATOM 763 C CA . GLN A 1 93 ? 18.634 -1.759 -25.318 1.00 59.56 93 GLN A CA 1
ATOM 764 C C . GLN A 1 93 ? 18.103 -0.782 -24.264 1.00 59.56 93 GLN A C 1
ATOM 766 O O . GLN A 1 93 ? 17.611 -1.216 -23.227 1.00 59.56 93 GLN A O 1
ATOM 771 N N . LEU A 1 94 ? 18.186 0.526 -24.523 1.00 51.28 94 LEU A N 1
ATOM 772 C CA . LEU A 1 94 ? 17.682 1.548 -23.605 1.00 51.28 94 LEU A CA 1
ATOM 773 C C . LEU A 1 94 ? 16.151 1.513 -23.501 1.00 51.28 94 LEU A C 1
ATOM 775 O O . LEU A 1 94 ? 15.626 1.609 -22.397 1.00 51.28 94 LEU A O 1
ATOM 779 N N . GLU A 1 95 ? 15.447 1.302 -24.616 1.00 65.75 95 GLU A N 1
ATOM 780 C CA . GLU A 1 95 ? 13.990 1.102 -24.640 1.00 65.75 95 GLU A CA 1
ATOM 781 C C . GLU A 1 95 ? 13.575 -0.140 -23.833 1.00 65.75 95 GLU A C 1
ATOM 783 O O . GLU A 1 95 ? 12.632 -0.076 -23.045 1.00 65.75 95 GLU A O 1
ATOM 788 N N . GLY A 1 96 ? 14.312 -1.249 -23.969 1.00 63.00 96 GLY A N 1
ATOM 789 C CA . GLY A 1 96 ? 14.091 -2.465 -23.182 1.00 63.00 96 GLY A CA 1
ATOM 790 C C . GLY A 1 96 ? 14.275 -2.236 -21.679 1.00 63.00 96 GLY A C 1
ATOM 791 O O . GLY A 1 96 ? 13.377 -2.539 -20.899 1.00 63.00 96 GLY A O 1
ATOM 792 N N . LEU A 1 97 ? 15.391 -1.618 -21.273 1.00 58.50 97 LEU A N 1
ATOM 793 C CA . LEU A 1 97 ? 15.679 -1.320 -19.863 1.00 58.50 97 LEU A CA 1
ATOM 794 C C . LEU A 1 97 ? 14.666 -0.347 -19.237 1.00 58.50 97 LEU A C 1
ATOM 796 O O . LEU A 1 97 ? 14.246 -0.550 -18.096 1.00 58.50 97 LEU A O 1
ATOM 800 N N . ALA A 1 98 ? 14.252 0.691 -19.968 1.00 55.69 98 ALA A N 1
ATOM 801 C CA . ALA A 1 98 ? 13.207 1.616 -19.525 1.00 55.69 98 ALA A CA 1
ATOM 802 C C . ALA A 1 98 ? 11.848 0.910 -19.367 1.00 55.69 98 ALA A C 1
ATOM 804 O O . ALA A 1 98 ? 11.130 1.142 -18.396 1.00 55.69 98 ALA A O 1
ATOM 805 N N . SER A 1 99 ? 11.509 0.005 -20.290 1.00 68.69 99 SER A N 1
ATOM 806 C CA . SER A 1 99 ? 10.266 -0.766 -20.227 1.00 68.69 99 SER A CA 1
ATOM 807 C C . SER A 1 99 ? 10.254 -1.763 -19.062 1.00 68.69 99 SER A C 1
ATOM 809 O O . SER A 1 99 ? 9.253 -1.864 -18.355 1.00 68.69 99 SER A O 1
ATOM 811 N N . ASP A 1 100 ? 11.361 -2.466 -18.817 1.00 64.56 100 ASP A N 1
ATOM 812 C CA . ASP A 1 100 ? 11.464 -3.462 -17.744 1.00 64.56 100 ASP A CA 1
ATOM 813 C C . ASP A 1 100 ? 11.490 -2.815 -16.352 1.00 64.56 100 ASP A C 1
ATOM 815 O O . ASP A 1 100 ? 10.781 -3.260 -15.444 1.00 64.56 100 ASP A O 1
ATOM 819 N N . SER A 1 101 ? 12.245 -1.722 -16.189 1.00 57.38 101 SER A N 1
ATOM 820 C CA . SER A 1 101 ? 12.252 -0.941 -14.944 1.00 57.38 101 SER A CA 1
ATOM 821 C C . SER A 1 101 ? 10.877 -0.332 -14.649 1.00 57.38 101 SER A C 1
ATOM 823 O O . SER A 1 101 ? 10.388 -0.481 -13.527 1.00 57.38 101 SER A O 1
ATOM 825 N N . GLY A 1 102 ? 10.212 0.251 -15.653 1.00 62.78 102 GLY A N 1
ATOM 826 C CA . GLY A 1 102 ? 8.861 0.806 -15.528 1.00 62.78 102 GLY A CA 1
ATOM 827 C C . GLY A 1 102 ? 7.809 -0.242 -15.157 1.00 62.78 102 GLY A C 1
ATOM 828 O O . GLY A 1 102 ? 7.070 -0.048 -14.194 1.00 62.78 102 GLY A O 1
ATOM 829 N N . ARG A 1 103 ? 7.799 -1.399 -15.839 1.00 66.06 103 ARG A N 1
ATOM 830 C CA . ARG A 1 103 ? 6.883 -2.514 -15.529 1.00 66.06 103 ARG A CA 1
ATOM 831 C C . ARG A 1 103 ? 7.024 -2.993 -14.088 1.00 66.06 103 ARG A C 1
ATOM 833 O O . ARG A 1 103 ? 6.027 -3.136 -13.390 1.00 66.06 103 ARG A O 1
ATOM 840 N N . SER A 1 104 ? 8.259 -3.177 -13.621 1.00 68.94 104 SER A N 1
ATOM 841 C CA . SER A 1 104 ? 8.505 -3.654 -12.257 1.00 68.94 104 SER A CA 1
ATOM 842 C C . SER A 1 104 ? 8.011 -2.682 -11.176 1.00 68.94 104 SER A C 1
ATOM 844 O O . SER A 1 104 ? 7.552 -3.123 -10.122 1.00 68.94 104 SER A O 1
ATOM 846 N N . LEU A 1 105 ? 8.075 -1.370 -11.428 1.00 67.88 105 LEU A N 1
ATOM 847 C CA . LEU A 1 105 ? 7.576 -0.347 -10.508 1.00 67.88 105 LEU A CA 1
ATOM 848 C C . LEU A 1 105 ? 6.050 -0.254 -10.541 1.00 67.88 105 LEU A C 1
ATOM 850 O O . LEU A 1 105 ? 5.426 -0.192 -9.483 1.00 67.88 105 LEU A O 1
ATOM 854 N N . ASP A 1 106 ? 5.445 -0.289 -11.728 1.00 72.50 106 ASP A N 1
ATOM 855 C CA . ASP A 1 106 ? 3.988 -0.267 -11.870 1.00 72.50 106 ASP A CA 1
ATOM 856 C C . ASP A 1 106 ? 3.323 -1.510 -11.271 1.00 72.50 106 ASP A C 1
ATOM 858 O O . ASP A 1 106 ? 2.282 -1.394 -10.624 1.00 72.50 106 ASP A O 1
ATOM 862 N N . ASP A 1 107 ? 3.921 -2.690 -11.423 1.00 74.88 107 ASP A N 1
ATOM 863 C CA . ASP A 1 107 ? 3.385 -3.915 -10.828 1.00 74.88 107 ASP A CA 1
ATOM 864 C C . ASP A 1 107 ? 3.458 -3.873 -9.295 1.00 74.88 107 ASP A C 1
ATOM 866 O O . ASP A 1 107 ? 2.471 -4.187 -8.624 1.00 74.88 107 ASP A O 1
ATOM 870 N N . ARG A 1 108 ? 4.567 -3.377 -8.724 1.00 71.19 108 ARG A N 1
ATOM 871 C CA . ARG A 1 108 ? 4.679 -3.129 -7.273 1.00 71.19 108 ARG A CA 1
ATOM 872 C C . ARG A 1 108 ? 3.658 -2.102 -6.793 1.00 71.19 108 ARG A C 1
ATOM 874 O O . ARG A 1 108 ? 3.030 -2.298 -5.754 1.00 71.19 108 ARG A O 1
ATOM 881 N N . ARG A 1 109 ? 3.468 -1.017 -7.549 1.00 77.06 109 ARG A N 1
ATOM 882 C CA . ARG A 1 109 ? 2.472 0.017 -7.246 1.00 77.06 109 ARG A CA 1
ATOM 883 C C . ARG A 1 109 ? 1.065 -0.575 -7.200 1.00 77.06 109 ARG A C 1
ATOM 885 O O . ARG A 1 109 ? 0.359 -0.364 -6.219 1.00 77.06 109 ARG A O 1
ATOM 892 N N . ARG A 1 110 ? 0.680 -1.367 -8.205 1.00 81.12 110 ARG A N 1
ATOM 893 C CA . ARG A 1 110 ? -0.627 -2.048 -8.249 1.00 81.12 110 ARG A CA 1
ATOM 894 C C . ARG A 1 110 ? -0.816 -3.016 -7.085 1.00 81.12 110 ARG A C 1
ATOM 896 O O . ARG A 1 110 ? -1.906 -3.083 -6.521 1.00 81.12 110 ARG A O 1
ATOM 903 N N . GLU A 1 111 ? 0.224 -3.759 -6.711 1.00 80.38 111 GLU A N 1
ATOM 904 C CA . GLU A 1 111 ? 0.172 -4.667 -5.561 1.00 80.38 111 GLU A CA 1
ATOM 905 C C . GLU A 1 111 ? -0.104 -3.902 -4.255 1.00 80.38 111 GLU A C 1
ATOM 907 O O . GLU A 1 111 ? -0.978 -4.304 -3.478 1.00 80.38 111 GLU A O 1
ATOM 912 N N . LEU A 1 112 ? 0.585 -2.773 -4.045 1.00 79.44 112 LEU A N 1
ATOM 913 C CA . LEU A 1 112 ? 0.384 -1.886 -2.895 1.00 79.44 112 LEU A CA 1
ATOM 914 C C . LEU A 1 112 ? -1.012 -1.256 -2.889 1.00 79.44 112 LEU A C 1
ATOM 916 O O . LEU A 1 112 ? -1.692 -1.295 -1.866 1.00 79.44 112 LEU A O 1
ATOM 920 N N . GLU A 1 113 ? -1.469 -0.724 -4.023 1.00 82.25 113 GLU A N 1
ATOM 921 C CA . GLU A 1 113 ? -2.808 -0.140 -4.168 1.00 82.25 113 GLU A CA 1
ATOM 922 C C . GLU A 1 113 ? -3.906 -1.170 -3.859 1.00 82.25 113 GLU A C 1
ATOM 924 O O . GLU A 1 113 ? -4.852 -0.875 -3.122 1.00 82.25 113 GLU A O 1
ATOM 929 N N . ALA A 1 114 ? -3.761 -2.399 -4.362 1.00 85.25 114 ALA A N 1
ATOM 930 C CA . ALA A 1 114 ? -4.693 -3.486 -4.088 1.00 85.25 114 ALA A CA 1
ATOM 931 C C . ALA A 1 114 ? -4.652 -3.923 -2.616 1.00 85.25 114 ALA A C 1
ATOM 933 O O . ALA A 1 114 ? -5.687 -4.273 -2.047 1.00 85.25 114 ALA A O 1
ATOM 934 N N . TRP A 1 115 ? -3.474 -3.925 -1.986 1.00 87.94 115 TRP A N 1
ATOM 935 C CA . TRP A 1 115 ? -3.346 -4.203 -0.556 1.00 87.94 115 TRP A CA 1
ATOM 936 C C . TRP A 1 115 ? -4.028 -3.129 0.294 1.00 87.94 115 TRP A C 1
ATOM 938 O O . TRP A 1 115 ? -4.824 -3.484 1.164 1.00 87.94 115 TRP A O 1
ATOM 948 N N . LEU A 1 116 ? -3.795 -1.846 -0.004 1.00 79.50 116 LEU A N 1
ATOM 949 C CA . LEU A 1 116 ? -4.443 -0.723 0.680 1.00 79.50 116 LEU A CA 1
ATOM 950 C C . LEU A 1 116 ? -5.965 -0.825 0.574 1.00 79.50 116 LEU A C 1
ATOM 952 O O . LEU A 1 116 ? -6.640 -0.826 1.598 1.00 79.50 116 LEU A O 1
ATOM 956 N N . ALA A 1 117 ? -6.496 -1.047 -0.632 1.00 84.75 117 ALA A N 1
ATOM 957 C CA . ALA A 1 117 ? -7.936 -1.186 -0.847 1.00 84.75 117 ALA A CA 1
ATOM 958 C C . ALA A 1 117 ? -8.550 -2.346 -0.037 1.00 84.75 117 ALA A C 1
ATOM 960 O O . ALA A 1 117 ? -9.634 -2.216 0.530 1.00 84.75 117 ALA A O 1
ATOM 961 N N . ARG A 1 118 ? -7.855 -3.491 0.062 1.00 85.38 118 ARG A N 1
ATOM 962 C CA . ARG A 1 118 ? -8.316 -4.621 0.890 1.00 85.38 118 ARG A CA 1
ATOM 963 C C . ARG A 1 118 ? -8.334 -4.279 2.379 1.00 85.38 118 ARG A C 1
ATOM 965 O O . ARG A 1 118 ? -9.242 -4.724 3.081 1.00 85.38 118 ARG A O 1
ATOM 972 N N . MET A 1 119 ? -7.334 -3.543 2.859 1.00 79.25 119 MET A N 1
ATOM 973 C CA . MET A 1 119 ? -7.226 -3.141 4.262 1.00 79.25 119 MET A CA 1
ATOM 974 C C . MET A 1 119 ? -8.277 -2.096 4.632 1.00 79.25 119 MET A C 1
ATOM 976 O O . MET A 1 119 ? -8.958 -2.267 5.640 1.00 79.25 119 MET A O 1
ATOM 980 N N . GLU A 1 120 ? -8.459 -1.080 3.791 1.00 82.00 120 GLU A N 1
ATOM 981 C CA . GLU A 1 120 ? -9.500 -0.055 3.925 1.00 82.00 120 GLU A CA 1
ATOM 982 C C . GLU A 1 120 ? -10.891 -0.702 3.964 1.00 82.00 120 GLU A C 1
ATOM 984 O O . GLU A 1 120 ? -11.605 -0.567 4.952 1.00 82.00 120 GLU A O 1
ATOM 989 N N . ALA A 1 121 ? -11.224 -1.553 2.986 1.00 83.31 121 ALA A N 1
ATOM 990 C CA . ALA A 1 121 ? -12.508 -2.259 2.956 1.00 83.31 1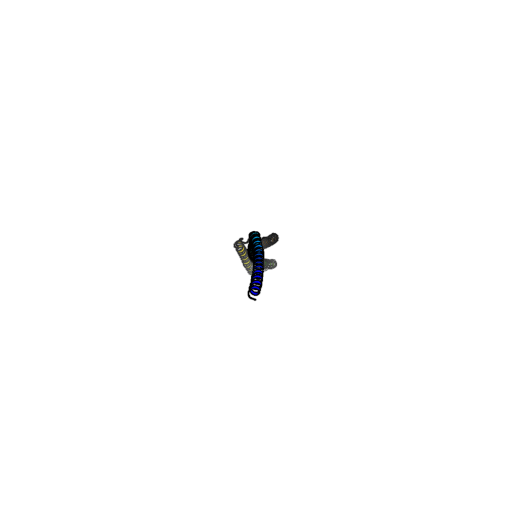21 ALA A CA 1
ATOM 991 C C . ALA A 1 121 ? -12.716 -3.214 4.147 1.00 83.31 121 ALA A C 1
ATOM 993 O O . ALA A 1 121 ? -13.846 -3.598 4.469 1.00 83.31 121 ALA A O 1
ATOM 994 N N . ARG A 1 122 ? -11.637 -3.685 4.783 1.00 78.19 122 ARG A N 1
ATOM 995 C CA . ARG A 1 122 ? -11.728 -4.478 6.015 1.00 78.19 122 ARG A CA 1
ATOM 996 C C . ARG A 1 122 ? -12.030 -3.581 7.214 1.00 78.19 122 ARG A C 1
ATOM 998 O O . ARG A 1 122 ? -12.922 -3.930 7.984 1.00 78.19 122 ARG A O 1
ATOM 1005 N N . LEU A 1 123 ? -11.351 -2.439 7.338 1.00 74.19 123 LEU A N 1
ATOM 1006 C CA . LEU A 1 123 ? -11.619 -1.460 8.393 1.00 74.19 123 LEU A CA 1
ATOM 1007 C C . LEU A 1 123 ? -13.025 -0.868 8.293 1.00 74.19 123 LEU A C 1
ATOM 1009 O O . LEU A 1 123 ? -13.681 -0.752 9.321 1.00 74.19 123 LEU A O 1
ATOM 1013 N N . ASP A 1 124 ? -13.521 -0.580 7.090 1.00 80.12 124 ASP A N 1
ATOM 1014 C CA . ASP A 1 124 ? -14.879 -0.057 6.893 1.00 80.12 124 ASP A CA 1
ATOM 1015 C C . ASP A 1 124 ? -15.936 -1.042 7.399 1.00 80.12 124 ASP A C 1
ATOM 1017 O O . ASP A 1 124 ? -16.797 -0.690 8.205 1.00 80.12 124 ASP A O 1
ATOM 1021 N N . ARG A 1 125 ? -15.829 -2.320 7.004 1.00 77.75 125 ARG A N 1
ATOM 1022 C CA . ARG A 1 125 ? -16.728 -3.386 7.486 1.00 77.75 125 ARG A CA 1
ATOM 1023 C C . ARG A 1 125 ? -16.703 -3.510 9.006 1.00 77.75 125 ARG A C 1
ATOM 1025 O O . ARG A 1 125 ? -17.738 -3.672 9.646 1.00 77.75 125 ARG A O 1
ATOM 1032 N N . GLN A 1 126 ? -15.512 -3.420 9.581 1.00 69.31 126 GLN A N 1
ATOM 1033 C CA . GLN A 1 126 ? -15.301 -3.467 11.017 1.00 69.31 126 GLN A CA 1
ATOM 1034 C C . GLN A 1 126 ? -15.815 -2.209 11.742 1.00 69.31 126 GLN A C 1
ATOM 1036 O O . GLN A 1 126 ? -16.224 -2.299 12.901 1.00 69.31 126 GLN A O 1
ATOM 1041 N N . GLY A 1 127 ? -15.768 -1.038 11.104 1.00 69.00 127 GLY A N 1
ATOM 1042 C CA . GLY A 1 127 ? -16.321 0.219 11.609 1.00 69.00 127 GLY A CA 1
ATOM 1043 C C . GLY A 1 127 ? -17.844 0.173 11.683 1.00 69.00 127 GLY A C 1
ATOM 1044 O O . GLY A 1 127 ? -18.409 0.508 12.719 1.00 69.00 127 GLY A O 1
ATOM 1045 N N . VAL A 1 128 ? -18.492 -0.350 10.636 1.00 68.75 128 VAL A N 1
ATOM 1046 C CA . VAL A 1 128 ? -19.952 -0.552 10.589 1.00 68.75 128 VAL A CA 1
ATOM 1047 C C . VAL A 1 128 ? -20.431 -1.527 11.670 1.00 68.75 128 VAL A C 1
ATOM 1049 O O . VAL A 1 128 ? -21.484 -1.312 12.262 1.00 68.75 128 VAL A O 1
ATOM 1052 N N . ALA A 1 129 ? -19.661 -2.579 11.956 1.00 66.44 129 ALA A N 1
ATOM 1053 C CA . ALA A 1 129 ? -20.016 -3.568 12.975 1.00 66.44 129 ALA A CA 1
ATOM 1054 C C . ALA A 1 129 ? -19.849 -3.068 14.427 1.00 66.44 129 ALA A C 1
ATOM 1056 O O . ALA A 1 129 ? -20.431 -3.655 15.335 1.00 66.44 129 ALA A O 1
ATOM 1057 N N . GLY A 1 130 ? -19.059 -2.012 14.657 1.00 67.94 130 GLY A N 1
ATOM 1058 C CA . GLY A 1 130 ? -18.758 -1.501 15.998 1.00 67.94 130 GLY A CA 1
ATOM 1059 C C . GLY A 1 130 ? -17.993 -2.488 16.908 1.00 67.94 130 GLY A C 1
ATOM 1060 O O . GLY A 1 130 ? -17.538 -3.547 16.457 1.00 67.94 130 GLY A O 1
ATOM 1061 N N . PRO A 1 131 ? -17.782 -2.136 18.192 1.00 70.12 131 PRO A N 1
ATOM 1062 C CA . PRO A 1 131 ? -17.248 -3.046 19.207 1.00 70.12 131 PRO A CA 1
ATOM 1063 C C . PRO A 1 131 ? -18.280 -4.123 19.569 1.00 70.12 131 PRO A C 1
ATOM 1065 O O . PRO A 1 131 ? -19.447 -3.806 19.790 1.00 70.12 131 PRO A O 1
ATOM 1068 N N . GLY A 1 132 ? -17.857 -5.385 19.661 1.00 69.62 132 GLY A N 1
ATOM 1069 C CA . GLY A 1 132 ? -18.720 -6.475 20.123 1.00 69.62 132 GLY A CA 1
ATOM 1070 C C . GLY A 1 132 ? -19.217 -6.265 21.561 1.00 69.62 132 GLY A C 1
ATOM 107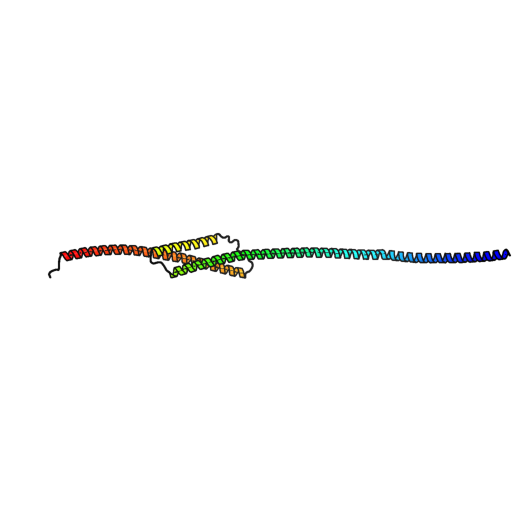1 O O . GLY A 1 132 ? -18.570 -5.596 22.362 1.00 69.62 132 GLY A O 1
ATOM 1072 N N . HIS A 1 133 ? -20.366 -6.855 21.900 1.00 72.62 133 HIS A N 1
ATOM 1073 C CA . HIS A 1 133 ? -20.982 -6.718 23.231 1.00 72.62 133 HIS A CA 1
ATOM 1074 C C . HIS A 1 133 ? -20.622 -7.844 24.213 1.00 72.62 133 HIS A C 1
ATOM 1076 O O . HIS A 1 133 ? -21.020 -7.788 25.372 1.00 72.62 133 HIS A O 1
ATOM 1082 N N . SER A 1 134 ? -19.880 -8.862 23.769 1.00 75.94 134 SER A N 1
ATOM 1083 C CA . SER A 1 134 ? -19.374 -9.944 24.617 1.00 75.94 134 SER A CA 1
ATOM 1084 C C . SER A 1 134 ? -17.853 -9.890 24.731 1.00 75.94 134 SER A C 1
ATOM 1086 O O . SER A 1 134 ? -17.166 -9.407 23.824 1.00 75.94 134 SER A O 1
ATOM 1088 N N . LEU A 1 135 ? -17.322 -10.429 25.832 1.00 72.44 135 LEU A N 1
ATOM 1089 C CA . LEU A 1 135 ? -15.883 -10.521 26.073 1.00 72.44 135 LEU A CA 1
ATOM 1090 C C . LEU A 1 135 ? -15.176 -11.279 24.939 1.00 72.44 135 LEU A C 1
ATOM 1092 O O . LEU A 1 135 ? -14.200 -10.786 24.380 1.00 72.44 135 LEU A O 1
ATOM 1096 N N . GLU A 1 136 ? -15.723 -12.427 24.531 1.00 75.06 136 GLU A N 1
ATOM 1097 C CA . GLU A 1 136 ? -15.182 -13.247 23.440 1.00 75.06 136 GLU A CA 1
ATOM 1098 C C . GLU A 1 136 ? -15.140 -12.488 22.103 1.00 75.06 136 GLU A C 1
ATOM 1100 O O . GLU A 1 136 ? -14.131 -12.530 21.394 1.00 75.06 136 GLU A O 1
ATOM 1105 N N . ALA A 1 137 ? -16.199 -11.735 21.776 1.00 76.75 137 ALA A N 1
ATOM 1106 C CA . ALA A 1 137 ? -16.250 -10.937 20.554 1.00 76.75 137 ALA A CA 1
ATOM 1107 C C . ALA A 1 137 ? -15.220 -9.795 20.574 1.00 76.75 137 ALA A C 1
ATOM 1109 O O . ALA A 1 137 ? -14.529 -9.577 19.577 1.00 76.75 137 ALA A O 1
ATOM 1110 N N . LEU A 1 138 ? -15.071 -9.099 21.707 1.00 73.69 138 LEU A N 1
ATOM 1111 C CA . LEU A 1 138 ? -14.066 -8.044 21.871 1.00 73.69 138 LEU A CA 1
ATOM 1112 C C . LEU A 1 138 ? -12.640 -8.598 21.793 1.00 73.69 138 LEU A C 1
ATOM 1114 O O . LEU A 1 138 ? -11.787 -8.009 21.128 1.00 73.69 138 LEU A O 1
ATOM 1118 N N . GLU A 1 139 ? -12.371 -9.750 22.408 1.00 75.19 139 GLU A N 1
ATOM 1119 C CA . GLU A 1 139 ? -11.069 -10.407 22.306 1.00 75.19 139 GLU A CA 1
ATOM 1120 C C . GLU A 1 139 ? -10.755 -10.865 20.877 1.00 75.19 139 GLU A C 1
ATOM 1122 O O . GLU A 1 139 ? -9.618 -10.726 20.417 1.00 75.19 139 GLU A O 1
ATOM 1127 N N . ALA A 1 140 ? -11.740 -11.406 20.154 1.00 81.94 140 ALA A N 1
ATOM 1128 C CA . ALA A 1 140 ? -11.586 -11.780 18.750 1.00 81.94 140 ALA A CA 1
ATOM 1129 C C . ALA A 1 140 ? -11.256 -10.555 17.883 1.00 81.94 140 ALA A C 1
ATOM 1131 O O . ALA A 1 140 ? -10.278 -10.582 17.129 1.00 81.94 140 ALA A O 1
ATOM 1132 N N . GLN A 1 141 ? -11.992 -9.453 18.060 1.00 75.12 141 GLN A N 1
ATOM 1133 C CA . GLN A 1 141 ? -11.717 -8.184 17.382 1.00 75.12 141 GLN A CA 1
ATOM 1134 C C . GLN A 1 141 ? -10.329 -7.628 17.737 1.00 75.12 141 GLN A C 1
ATOM 1136 O O . GLN A 1 141 ? -9.635 -7.111 16.862 1.00 75.12 141 GLN A O 1
ATOM 1141 N N . LEU A 1 142 ? -9.875 -7.773 18.986 1.00 76.69 142 LEU A N 1
ATOM 1142 C CA . LEU A 1 142 ? -8.544 -7.338 19.414 1.00 76.69 142 LEU A CA 1
ATOM 1143 C C . LEU A 1 142 ? -7.424 -8.181 18.780 1.00 76.69 142 LEU A C 1
ATOM 1145 O O . LEU A 1 142 ? -6.392 -7.634 18.385 1.00 76.69 142 LEU A O 1
ATOM 1149 N N . ARG A 1 143 ? -7.612 -9.503 18.643 1.00 80.88 143 ARG A N 1
ATOM 1150 C CA . ARG A 1 143 ? -6.663 -10.382 17.929 1.00 80.88 143 ARG A CA 1
ATOM 1151 C C . ARG A 1 143 ? -6.563 -10.003 16.454 1.00 80.88 143 ARG A C 1
ATOM 1153 O O . ARG A 1 143 ? -5.455 -9.872 15.936 1.00 80.88 143 ARG A O 1
ATOM 1160 N N . GLU A 1 144 ? -7.699 -9.779 15.798 1.00 80.56 144 GLU A N 1
ATOM 1161 C CA . GLU A 1 144 ? -7.727 -9.336 14.401 1.00 80.56 144 GLU A CA 1
ATOM 1162 C C . GLU A 1 144 ? -7.053 -7.965 14.237 1.00 80.56 144 GLU A C 1
ATOM 1164 O O . GLU A 1 144 ? -6.282 -7.751 13.298 1.00 80.56 144 GLU A O 1
ATOM 1169 N N . GLN A 1 145 ? -7.252 -7.064 15.203 1.00 78.44 145 GLN A N 1
ATOM 1170 C CA . GLN A 1 145 ? -6.609 -5.757 15.207 1.00 78.44 145 GLN A CA 1
ATOM 1171 C C . GLN A 1 145 ? -5.088 -5.844 15.332 1.00 78.44 145 GLN A C 1
ATOM 1173 O O . GLN A 1 145 ? -4.371 -5.152 14.609 1.00 78.44 145 GLN A O 1
ATOM 1178 N N . ARG A 1 146 ? -4.574 -6.719 16.202 1.00 76.50 146 ARG A N 1
ATOM 1179 C CA . ARG A 1 146 ? -3.128 -6.970 16.319 1.00 76.50 146 ARG A CA 1
ATOM 1180 C C . ARG A 1 146 ? -2.547 -7.493 15.007 1.00 76.50 146 ARG A C 1
ATOM 1182 O O . ARG A 1 146 ? -1.532 -6.979 14.550 1.00 76.50 146 ARG A O 1
ATOM 1189 N N . ALA A 1 147 ? -3.235 -8.424 14.347 1.00 81.81 147 ALA A N 1
ATOM 1190 C CA . ALA A 1 147 ? -2.817 -8.913 13.035 1.00 81.81 147 ALA A CA 1
ATOM 1191 C C . ALA A 1 147 ? 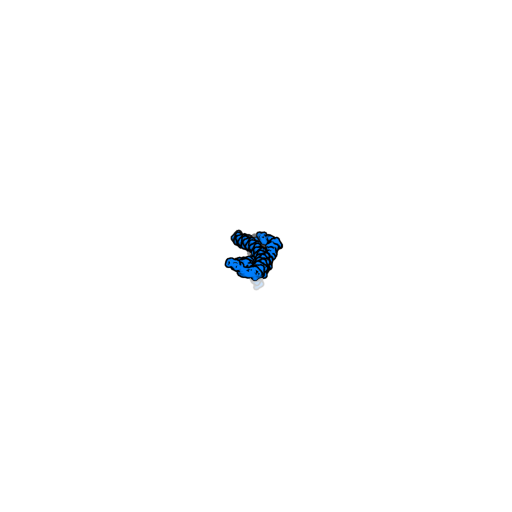-2.787 -7.793 11.974 1.00 81.81 147 ALA A C 1
ATOM 1193 O O . ALA A 1 147 ? -1.892 -7.761 11.124 1.00 81.81 147 ALA A O 1
ATOM 1194 N N . ALA A 1 148 ? -3.730 -6.845 12.027 1.00 72.31 148 ALA A N 1
ATOM 1195 C CA . ALA A 1 148 ? -3.716 -5.668 11.162 1.00 72.31 148 ALA A CA 1
ATOM 1196 C C . ALA A 1 148 ? -2.503 -4.762 11.447 1.00 72.31 148 ALA A C 1
ATOM 1198 O O . ALA A 1 148 ? -1.785 -4.420 10.505 1.00 72.31 148 ALA A O 1
ATOM 1199 N N . VAL A 1 149 ? -2.221 -4.446 12.717 1.00 73.25 149 VAL A N 1
ATOM 1200 C CA . VAL A 1 149 ? -1.033 -3.672 13.135 1.00 73.25 149 VAL A CA 1
ATOM 1201 C C . VAL A 1 149 ? 0.260 -4.334 12.654 1.00 73.25 149 VAL A C 1
ATOM 1203 O O . VAL A 1 149 ? 1.107 -3.668 12.057 1.00 73.25 149 VAL A O 1
ATOM 1206 N N . ASP A 1 150 ? 0.401 -5.644 12.849 1.00 75.69 150 ASP A N 1
ATOM 1207 C CA . ASP A 1 150 ? 1.582 -6.394 12.416 1.00 75.69 150 ASP A CA 1
ATOM 1208 C C . ASP A 1 150 ? 1.758 -6.329 10.897 1.00 75.69 150 ASP A C 1
ATOM 1210 O O . ASP A 1 150 ? 2.870 -6.142 10.399 1.00 75.69 150 ASP A O 1
ATOM 1214 N N . SER A 1 151 ? 0.662 -6.447 10.142 1.00 78.00 151 SER A N 1
ATOM 1215 C CA . SER A 1 151 ? 0.702 -6.371 8.679 1.00 78.00 151 SER A CA 1
ATOM 1216 C C . SER A 1 151 ? 1.146 -4.993 8.170 1.00 78.00 151 SER A C 1
ATOM 1218 O O . SER A 1 151 ? 1.992 -4.921 7.279 1.00 78.00 151 SER A O 1
ATOM 1220 N N . VAL A 1 152 ? 0.647 -3.913 8.783 1.00 74.25 152 VAL A N 1
ATOM 1221 C CA . VAL A 1 152 ? 1.033 -2.522 8.484 1.00 74.25 152 VAL A CA 1
ATOM 1222 C C . VAL A 1 152 ? 2.510 -2.301 8.823 1.00 74.25 152 VAL A C 1
ATOM 1224 O O . VAL A 1 152 ? 3.264 -1.764 8.012 1.00 74.25 152 VAL A O 1
ATOM 1227 N N . THR A 1 153 ? 2.953 -2.792 9.981 1.00 73.38 153 THR A N 1
ATOM 1228 C CA . THR A 1 153 ? 4.339 -2.660 10.456 1.00 73.38 153 THR A CA 1
ATOM 1229 C C . THR A 1 153 ? 5.321 -3.411 9.555 1.00 73.38 153 THR A C 1
ATOM 1231 O O . THR A 1 153 ? 6.370 -2.880 9.187 1.00 73.38 153 THR A O 1
ATOM 1234 N N . ARG A 1 154 ? 4.976 -4.632 9.124 1.00 78.75 154 ARG A N 1
ATOM 1235 C CA . ARG A 1 154 ? 5.781 -5.399 8.157 1.00 78.75 154 ARG A CA 1
ATOM 1236 C C . ARG A 1 154 ? 5.896 -4.686 6.816 1.00 78.75 154 ARG A C 1
ATOM 1238 O O . ARG A 1 154 ? 6.979 -4.685 6.233 1.00 78.75 154 ARG A O 1
ATOM 1245 N N . LEU A 1 155 ? 4.810 -4.083 6.330 1.00 76.94 155 LEU A N 1
ATOM 1246 C CA . LEU A 1 155 ? 4.837 -3.327 5.081 1.00 76.94 155 LEU A CA 1
ATOM 1247 C C . LEU A 1 155 ? 5.739 -2.092 5.194 1.00 76.94 155 LEU A C 1
ATOM 1249 O O . LEU A 1 155 ? 6.561 -1.867 4.308 1.00 76.94 155 LEU A O 1
ATOM 1253 N N . ALA A 1 156 ? 5.649 -1.354 6.304 1.00 72.25 156 ALA A N 1
ATOM 1254 C CA . ALA A 1 156 ? 6.528 -0.220 6.585 1.00 72.25 156 ALA A CA 1
ATOM 1255 C C . ALA A 1 156 ? 8.007 -0.635 6.614 1.00 72.25 156 ALA A C 1
ATOM 1257 O O . ALA A 1 156 ? 8.844 0.011 5.987 1.00 72.25 156 ALA A O 1
ATOM 1258 N N . HIS A 1 157 ? 8.334 -1.750 7.277 1.00 70.25 157 HIS A N 1
ATOM 1259 C CA . HIS A 1 157 ? 9.695 -2.288 7.279 1.00 70.25 157 HIS A CA 1
ATOM 1260 C C . HIS A 1 157 ? 10.166 -2.700 5.883 1.00 70.25 157 HIS A C 1
ATOM 1262 O O . HIS A 1 157 ? 11.293 -2.375 5.512 1.00 70.25 157 HIS A O 1
ATOM 1268 N N . LYS A 1 158 ? 9.314 -3.370 5.095 1.00 73.00 158 LYS A N 1
ATOM 1269 C CA . LYS A 1 158 ? 9.633 -3.744 3.710 1.00 73.00 158 LYS A CA 1
ATOM 1270 C C . LYS A 1 158 ? 9.949 -2.498 2.878 1.00 73.00 158 LYS A C 1
ATOM 1272 O O . LYS A 1 158 ? 11.006 -2.452 2.255 1.00 73.00 158 LYS A O 1
ATOM 1277 N N . ALA A 1 159 ? 9.099 -1.473 2.951 1.00 67.81 159 ALA A N 1
ATOM 1278 C CA . ALA A 1 159 ? 9.298 -0.199 2.262 1.00 67.81 159 ALA A CA 1
ATOM 1279 C C . ALA A 1 159 ? 10.578 0.532 2.711 1.00 67.81 159 ALA A C 1
ATOM 1281 O O . ALA A 1 159 ? 11.269 1.117 1.884 1.00 67.81 159 ALA A O 1
ATOM 1282 N N . ALA A 1 160 ? 10.930 0.467 3.999 1.00 66.25 160 ALA A N 1
ATOM 1283 C CA . ALA A 1 160 ? 12.161 1.060 4.526 1.00 66.25 160 ALA A CA 1
ATOM 1284 C C . ALA A 1 160 ? 13.434 0.285 4.131 1.00 66.25 160 ALA A C 1
ATOM 1286 O O . ALA A 1 160 ? 14.504 0.880 4.027 1.00 66.25 160 ALA A O 1
ATOM 1287 N N . SER A 1 161 ? 13.327 -1.035 3.937 1.00 67.19 161 SER A N 1
ATOM 1288 C CA . SER A 1 161 ? 14.448 -1.919 3.586 1.00 67.19 161 SER A CA 1
ATOM 1289 C C . SER A 1 161 ? 14.766 -1.967 2.090 1.00 67.19 161 SER A C 1
ATOM 1291 O O . SER A 1 161 ? 15.865 -2.379 1.717 1.00 67.19 161 SER A O 1
ATOM 1293 N N . GLU A 1 162 ? 13.831 -1.561 1.224 1.00 62.50 162 GLU A N 1
ATOM 1294 C CA . GLU A 1 162 ? 14.099 -1.498 -0.210 1.00 62.50 162 GLU A CA 1
ATOM 1295 C C . GLU A 1 162 ? 15.082 -0.353 -0.514 1.00 62.50 162 GLU A C 1
ATOM 1297 O O . GLU A 1 162 ? 14.856 0.794 -0.112 1.00 62.50 162 GLU A O 1
ATOM 1302 N N . PRO A 1 163 ? 16.191 -0.623 -1.227 1.00 55.72 163 PRO A N 1
ATOM 1303 C CA . PRO A 1 163 ? 17.127 0.424 -1.589 1.00 55.72 163 PRO A CA 1
ATOM 1304 C C . PRO A 1 163 ? 16.412 1.456 -2.469 1.00 55.72 163 PRO A C 1
ATOM 1306 O O . PRO A 1 163 ? 15.918 1.126 -3.546 1.00 55.72 163 PRO A O 1
ATOM 1309 N N . ARG A 1 164 ? 16.446 2.736 -2.066 1.00 55.12 164 ARG A N 1
ATOM 1310 C CA . ARG A 1 164 ? 16.003 3.910 -2.861 1.00 55.12 164 ARG A CA 1
ATOM 1311 C C . ARG A 1 164 ? 16.749 4.075 -4.205 1.00 55.12 164 ARG A C 1
ATOM 1313 O O . ARG A 1 164 ? 16.588 5.084 -4.884 1.00 55.12 164 ARG A O 1
ATOM 1320 N N . ALA A 1 165 ? 17.567 3.099 -4.592 1.00 43.97 165 ALA A N 1
ATOM 1321 C CA . ALA A 1 165 ? 18.575 3.147 -5.643 1.00 43.97 165 ALA A CA 1
ATOM 1322 C C . ALA A 1 165 ? 18.028 3.244 -7.077 1.00 43.97 165 ALA A C 1
ATOM 1324 O O . ALA A 1 165 ? 18.817 3.438 -7.994 1.00 43.97 165 ALA A O 1
ATOM 1325 N N . ASN A 1 166 ? 16.709 3.177 -7.283 1.00 46.34 166 ASN A N 1
ATOM 1326 C CA . ASN A 1 166 ? 16.108 3.400 -8.604 1.00 46.34 166 ASN A CA 1
ATOM 1327 C C . ASN A 1 166 ? 15.474 4.791 -8.760 1.00 46.34 166 ASN A C 1
ATOM 1329 O O . ASN A 1 166 ? 14.868 5.078 -9.792 1.00 46.34 166 ASN A O 1
ATOM 1333 N N . ALA A 1 167 ? 15.622 5.679 -7.773 1.00 47.19 167 ALA A N 1
ATOM 1334 C CA . ALA A 1 167 ? 15.274 7.076 -7.971 1.00 47.19 167 ALA A CA 1
ATOM 1335 C C . ALA A 1 167 ? 16.253 7.705 -8.979 1.00 47.19 167 ALA A C 1
ATOM 1337 O O . ALA A 1 167 ? 17.454 7.761 -8.737 1.00 47.19 167 ALA A O 1
ATOM 1338 N N . MET A 1 168 ? 15.698 8.217 -10.080 1.00 46.31 168 MET A N 1
ATOM 1339 C CA . MET A 1 168 ? 16.339 9.081 -11.081 1.00 46.31 168 MET A CA 1
ATOM 1340 C C . MET A 1 168 ? 17.170 8.404 -12.178 1.00 46.31 168 MET A C 1
ATOM 1342 O O . MET A 1 168 ? 18.329 8.733 -12.388 1.00 46.31 168 MET A O 1
ATOM 1346 N N . THR A 1 169 ? 16.532 7.581 -13.009 1.00 46.91 169 THR A N 1
ATOM 1347 C CA . THR A 1 169 ? 16.830 7.582 -14.458 1.00 46.91 169 THR A CA 1
ATOM 1348 C C . THR A 1 169 ? 15.553 7.361 -15.271 1.00 46.91 169 THR A C 1
ATOM 1350 O O . THR A 1 169 ? 15.425 6.401 -16.017 1.00 46.91 169 THR A O 1
ATOM 1353 N N . VAL A 1 170 ? 14.580 8.268 -15.146 1.00 48.97 170 VAL A N 1
ATOM 1354 C CA . VAL A 1 170 ? 13.499 8.385 -16.139 1.00 48.97 170 VAL A CA 1
ATOM 1355 C C . VAL A 1 170 ? 13.416 9.847 -16.584 1.00 48.97 170 VAL A C 1
ATOM 1357 O O . VAL A 1 170 ? 12.971 10.694 -15.808 1.00 48.97 170 VAL A O 1
ATOM 1360 N N . PRO A 1 171 ? 13.894 10.185 -17.794 1.00 49.91 171 PRO A N 1
ATOM 1361 C CA . PRO A 1 171 ? 13.738 11.514 -18.355 1.00 49.91 171 PRO A CA 1
ATOM 1362 C C . PRO A 1 171 ? 12.392 11.602 -19.087 1.00 49.91 171 PRO A C 1
ATOM 1364 O O . PRO A 1 171 ? 12.281 11.158 -20.221 1.00 49.91 171 PRO A O 1
ATOM 1367 N N . MET A 1 172 ? 11.385 12.174 -18.426 1.00 51.34 172 MET A N 1
ATOM 1368 C CA . MET A 1 172 ? 10.201 12.833 -19.005 1.00 51.34 172 MET A CA 1
ATOM 1369 C C . MET A 1 172 ? 9.513 13.578 -17.850 1.00 51.34 172 MET A C 1
ATOM 1371 O O . MET A 1 172 ? 9.082 12.965 -16.873 1.00 51.34 172 MET A O 1
ATOM 1375 N N . GLN A 1 173 ? 9.486 14.914 -17.898 1.00 55.38 173 GLN A N 1
ATOM 1376 C CA . GLN A 1 173 ? 9.002 15.756 -16.789 1.00 55.38 173 GLN A CA 1
ATOM 1377 C C . GLN A 1 173 ? 7.541 15.454 -16.396 1.00 55.38 173 GLN A C 1
ATOM 1379 O O . GLN A 1 173 ? 7.195 15.576 -15.222 1.00 55.38 173 GLN A O 1
ATOM 1384 N N . GLU A 1 174 ? 6.707 15.023 -17.348 1.00 51.75 174 GLU A N 1
ATOM 1385 C CA . GLU A 1 174 ? 5.294 14.698 -17.110 1.00 51.75 174 GLU A CA 1
ATOM 1386 C C . GLU A 1 174 ? 5.091 13.373 -16.355 1.00 51.75 174 GLU A C 1
ATOM 1388 O O . GLU A 1 174 ? 4.257 13.305 -15.448 1.00 51.75 174 GLU A O 1
ATOM 1393 N N . ASP A 1 175 ? 5.882 12.340 -16.655 1.00 59.38 175 ASP A N 1
ATOM 1394 C CA . ASP A 1 175 ? 5.772 11.032 -15.992 1.00 59.38 175 ASP A CA 1
ATOM 1395 C C . ASP A 1 175 ? 6.300 11.076 -14.552 1.00 59.38 175 ASP A C 1
ATOM 1397 O O . ASP A 1 175 ? 5.749 10.433 -13.657 1.00 59.38 175 ASP A O 1
ATOM 1401 N N . SER A 1 176 ? 7.310 11.913 -14.299 1.00 60.28 176 SER A N 1
ATOM 1402 C CA . SER A 1 176 ? 7.844 12.141 -12.953 1.00 60.28 176 SER A CA 1
ATOM 1403 C C . SER A 1 176 ? 6.810 12.793 -12.025 1.00 60.28 176 SER A C 1
ATOM 1405 O O . SER A 1 176 ? 6.599 12.323 -10.909 1.00 60.28 176 SER A O 1
ATOM 1407 N N . ALA A 1 177 ? 6.091 13.823 -12.490 1.00 68.50 177 ALA A N 1
ATOM 1408 C CA . ALA A 1 177 ? 5.069 14.496 -11.683 1.00 68.50 177 ALA A CA 1
ATOM 1409 C C . ALA A 1 177 ? 3.894 13.567 -11.327 1.00 68.50 177 ALA A C 1
ATOM 1411 O O . ALA A 1 177 ? 3.421 13.566 -10.188 1.00 68.50 177 ALA A O 1
ATOM 1412 N N . ARG A 1 178 ? 3.450 12.735 -12.280 1.00 72.19 178 ARG A N 1
ATOM 1413 C CA . ARG A 1 178 ? 2.400 11.728 -12.048 1.00 72.19 178 ARG A CA 1
ATOM 1414 C C . ARG A 1 178 ? 2.841 10.658 -11.052 1.00 72.19 178 ARG A C 1
ATOM 1416 O O . ARG A 1 178 ? 2.062 10.297 -10.174 1.00 72.19 178 ARG A O 1
ATOM 1423 N N . LEU A 1 179 ? 4.083 10.183 -11.159 1.00 68.56 179 LEU A N 1
ATOM 1424 C CA . LEU A 1 179 ? 4.644 9.203 -10.231 1.00 68.56 179 LEU A CA 1
ATOM 1425 C C . LEU A 1 179 ? 4.762 9.773 -8.813 1.00 68.56 179 LEU A C 1
ATOM 1427 O O . LEU A 1 179 ? 4.366 9.111 -7.858 1.00 68.56 179 LEU A O 1
ATOM 1431 N N . VAL A 1 180 ? 5.246 11.011 -8.672 1.00 67.81 180 VAL A N 1
ATOM 1432 C CA . VAL A 1 180 ? 5.334 11.700 -7.374 1.00 67.81 180 VAL A CA 1
ATOM 1433 C C . VAL A 1 180 ? 3.950 11.847 -6.740 1.00 67.81 180 VAL A C 1
ATOM 1435 O O . VAL A 1 180 ? 3.780 11.493 -5.577 1.00 67.81 180 VAL A O 1
ATOM 1438 N N . ALA A 1 181 ? 2.942 12.285 -7.502 1.00 73.31 181 ALA A N 1
ATOM 1439 C CA . ALA A 1 181 ? 1.573 12.403 -6.999 1.00 73.31 181 ALA A CA 1
ATOM 1440 C C . ALA A 1 181 ? 0.976 11.047 -6.575 1.00 73.31 181 ALA A C 1
ATOM 1442 O O . ALA A 1 181 ? 0.292 10.962 -5.555 1.00 73.31 181 ALA A O 1
ATOM 1443 N N . ALA A 1 182 ? 1.248 9.976 -7.329 1.00 70.94 182 ALA A N 1
ATOM 1444 C CA . ALA A 1 182 ? 0.806 8.627 -6.982 1.00 70.94 182 ALA A CA 1
ATOM 1445 C C . ALA A 1 182 ? 1.467 8.112 -5.692 1.00 70.94 182 ALA A C 1
ATOM 1447 O O . ALA A 1 182 ? 0.786 7.544 -4.839 1.00 70.94 182 ALA A O 1
ATOM 1448 N N . VAL A 1 183 ? 2.772 8.341 -5.523 1.00 70.06 183 VAL A N 1
ATOM 1449 C CA . VAL A 1 183 ? 3.506 7.976 -4.301 1.00 70.06 183 VAL A CA 1
ATOM 1450 C C . VAL A 1 183 ? 2.978 8.750 -3.092 1.00 70.06 183 VAL A C 1
ATOM 1452 O O . VAL A 1 183 ? 2.742 8.146 -2.048 1.00 70.06 183 VAL A O 1
ATOM 1455 N N . GLU A 1 184 ? 2.729 10.052 -3.234 1.00 72.38 184 GLU 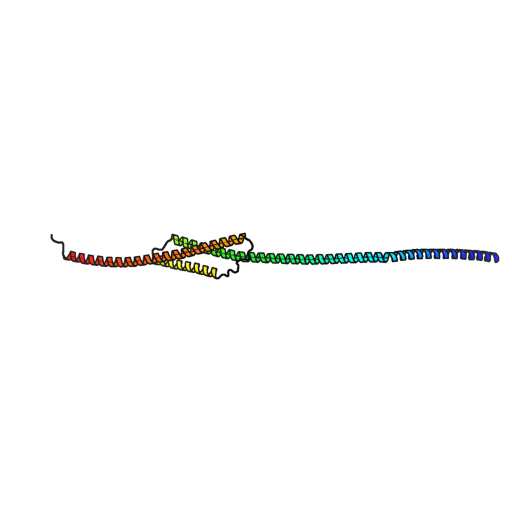A N 1
ATOM 1456 C CA . GLU A 1 184 ? 2.194 10.878 -2.146 1.00 72.38 184 GLU A CA 1
ATOM 1457 C C . GLU A 1 184 ? 0.794 10.418 -1.713 1.00 72.38 184 GLU A C 1
ATOM 1459 O O . GLU A 1 184 ? 0.518 10.292 -0.522 1.00 72.38 184 GLU A O 1
ATOM 1464 N N . ASN A 1 185 ? -0.069 10.063 -2.670 1.00 77.94 185 ASN A N 1
ATOM 1465 C CA . ASN A 1 185 ? -1.389 9.495 -2.386 1.00 77.94 185 ASN A CA 1
ATOM 1466 C C . ASN A 1 185 ? -1.286 8.172 -1.603 1.00 77.94 185 ASN A C 1
ATOM 1468 O O . ASN A 1 185 ? -1.960 7.996 -0.587 1.00 77.94 185 ASN A O 1
ATOM 1472 N N . ILE A 1 186 ? -0.409 7.260 -2.037 1.00 72.81 186 ILE A N 1
ATOM 1473 C CA . ILE A 1 186 ? -0.166 5.983 -1.348 1.00 72.81 186 ILE A CA 1
ATOM 1474 C C . ILE A 1 186 ? 0.332 6.223 0.084 1.00 72.81 186 ILE A C 1
ATOM 1476 O O . ILE A 1 186 ? -0.152 5.573 1.012 1.00 72.81 186 ILE A O 1
ATOM 1480 N N . ASN A 1 187 ? 1.256 7.168 0.275 1.00 74.50 187 ASN A N 1
ATOM 1481 C CA . ASN A 1 187 ? 1.777 7.523 1.595 1.00 74.50 187 ASN A CA 1
ATOM 1482 C C . ASN A 1 187 ? 0.682 8.083 2.508 1.00 74.50 187 ASN A C 1
ATOM 1484 O O . ASN A 1 187 ? 0.577 7.656 3.658 1.00 74.50 187 ASN A O 1
ATOM 1488 N N . GLN A 1 188 ? -0.155 8.989 1.996 1.00 79.06 188 GLN A N 1
ATOM 1489 C CA . GLN A 1 188 ? -1.259 9.569 2.757 1.00 79.06 188 GLN A CA 1
ATOM 1490 C C . GLN A 1 188 ? -2.260 8.492 3.193 1.00 79.06 188 GLN A C 1
ATOM 1492 O O . GLN A 1 188 ? -2.557 8.371 4.379 1.00 79.06 188 GLN A O 1
ATOM 1497 N N . ARG A 1 189 ? -2.702 7.632 2.264 1.00 80.81 189 ARG A N 1
ATOM 1498 C CA . ARG A 1 189 ? -3.606 6.511 2.575 1.00 80.81 189 ARG A CA 1
ATOM 1499 C C . ARG A 1 189 ? -3.012 5.560 3.607 1.00 80.81 189 ARG A C 1
ATOM 1501 O O . ARG A 1 189 ? -3.713 5.092 4.498 1.00 80.81 189 ARG A O 1
ATOM 1508 N N . PHE A 1 190 ? -1.713 5.283 3.518 1.00 72.31 190 PHE A N 1
ATOM 1509 C CA . PHE A 1 190 ? -1.018 4.459 4.502 1.00 72.31 190 PHE A CA 1
ATOM 1510 C C . PHE A 1 190 ? -0.974 5.116 5.893 1.00 72.31 190 PHE A C 1
ATOM 1512 O O . PHE A 1 190 ? -1.172 4.429 6.901 1.00 72.31 190 PHE A O 1
ATOM 1519 N N . ALA A 1 191 ? -0.740 6.429 5.964 1.00 70.94 191 ALA A N 1
ATOM 1520 C CA . ALA A 1 191 ? -0.769 7.182 7.216 1.00 70.94 191 ALA A CA 1
ATOM 1521 C C . ALA A 1 191 ? -2.173 7.162 7.843 1.00 70.94 191 ALA A C 1
ATOM 1523 O O . ALA A 1 191 ? -2.313 6.816 9.018 1.00 70.94 191 ALA A O 1
ATOM 1524 N N . ASP A 1 192 ? -3.209 7.422 7.045 1.00 75.31 192 ASP A N 1
ATOM 1525 C CA . ASP A 1 192 ? -4.606 7.396 7.484 1.00 75.31 192 ASP A CA 1
ATOM 1526 C C . ASP A 1 192 ? -5.020 5.996 7.956 1.00 75.31 192 ASP A C 1
ATOM 1528 O O . ASP A 1 192 ? -5.644 5.841 9.009 1.00 75.31 192 ASP A O 1
ATOM 1532 N N . LEU A 1 193 ? -4.620 4.949 7.227 1.00 73.69 193 LEU A N 1
ATOM 1533 C CA . LEU A 1 193 ? -4.834 3.558 7.625 1.00 73.69 193 LEU A CA 1
ATOM 1534 C C . LEU A 1 193 ? -4.169 3.262 8.976 1.00 73.69 193 LEU A C 1
ATOM 1536 O O . LEU A 1 193 ? -4.785 2.660 9.855 1.00 73.69 193 LEU A O 1
ATOM 1540 N N . SER A 1 194 ? -2.926 3.706 9.157 1.00 71.12 194 SER A N 1
ATOM 1541 C CA . SER A 1 194 ? -2.164 3.492 10.390 1.00 71.12 194 SER A CA 1
ATOM 1542 C C . SER A 1 194 ? -2.821 4.180 11.589 1.00 71.12 194 SER A C 1
ATOM 1544 O O . SER A 1 194 ? -2.968 3.562 12.646 1.00 71.12 194 SER A O 1
ATOM 1546 N N . LEU A 1 195 ? -3.277 5.425 11.418 1.00 76.25 195 LEU A N 1
ATOM 1547 C CA . LEU A 1 195 ? -4.003 6.172 12.448 1.00 76.25 195 LEU A CA 1
ATOM 1548 C C . LEU A 1 195 ? -5.337 5.508 12.800 1.00 76.25 195 LEU A C 1
ATOM 1550 O O . LEU A 1 195 ? -5.635 5.322 13.981 1.00 76.25 195 LEU A O 1
ATOM 1554 N N . ASN A 1 196 ? -6.112 5.086 11.798 1.00 74.38 196 ASN A N 1
ATOM 1555 C CA . ASN A 1 196 ? -7.383 4.391 12.011 1.00 74.38 196 ASN A CA 1
ATOM 1556 C C . ASN A 1 196 ? -7.194 3.075 12.774 1.00 74.38 196 ASN A C 1
ATOM 1558 O O . ASN A 1 196 ? -7.936 2.782 13.715 1.00 74.38 196 ASN A O 1
ATOM 1562 N N . VAL A 1 197 ? -6.169 2.295 12.419 1.00 69.88 197 VAL A N 1
ATOM 1563 C CA . VAL A 1 197 ? -5.825 1.061 13.135 1.00 69.88 197 VAL A CA 1
ATOM 1564 C C . VAL A 1 197 ? -5.441 1.367 14.593 1.00 69.88 197 VAL A C 1
ATOM 1566 O O . VAL A 1 197 ? -5.901 0.693 15.516 1.00 69.88 197 VAL A O 1
ATOM 1569 N N . GLN A 1 198 ? -4.645 2.400 14.857 1.00 71.00 198 GLN A N 1
ATOM 1570 C CA . GLN A 1 198 ? -4.293 2.752 16.237 1.00 71.00 198 GLN A CA 1
ATOM 1571 C C . GLN A 1 198 ? -5.508 3.217 17.052 1.00 71.00 198 GLN A C 1
ATOM 1573 O O . GLN A 1 198 ? -5.740 2.705 18.149 1.00 71.00 198 GLN A O 1
ATOM 1578 N N . SER A 1 199 ? -6.315 4.125 16.498 1.00 74.00 199 SER A N 1
ATOM 1579 C CA . SER A 1 199 ? -7.516 4.662 17.148 1.00 74.00 199 SER A CA 1
ATOM 1580 C C . SER A 1 199 ? -8.518 3.557 17.493 1.00 74.00 199 SER A C 1
ATOM 1582 O O . SER A 1 199 ? -8.980 3.454 18.632 1.00 74.00 199 SER A O 1
ATOM 1584 N N . ARG A 1 200 ? -8.784 2.645 16.551 1.00 81.00 200 ARG A N 1
ATOM 1585 C CA . ARG A 1 200 ? -9.661 1.493 16.791 1.00 81.00 200 ARG A CA 1
ATOM 1586 C C . ARG A 1 200 ? -9.117 0.572 17.884 1.00 81.00 200 ARG A C 1
ATOM 1588 O O . ARG A 1 200 ? -9.891 0.083 18.704 1.00 81.00 200 ARG A O 1
ATOM 1595 N N . GLY A 1 201 ? -7.804 0.338 17.913 1.00 72.00 201 GLY A N 1
ATOM 1596 C CA . GLY A 1 201 ? -7.169 -0.459 18.965 1.00 72.00 201 GLY A CA 1
ATOM 1597 C C . GLY A 1 201 ? -7.402 0.129 20.358 1.00 72.00 201 GLY A C 1
ATOM 1598 O O . GLY A 1 201 ? -7.744 -0.605 21.284 1.00 72.00 201 GLY A O 1
ATOM 1599 N N . GLN A 1 202 ? -7.297 1.453 20.489 1.00 76.19 202 GLN A N 1
ATOM 1600 C CA . GLN A 1 202 ? -7.606 2.157 21.735 1.00 76.19 202 GLN A CA 1
ATOM 1601 C C . GLN A 1 202 ? -9.087 2.020 22.109 1.00 76.19 202 GLN A C 1
ATOM 1603 O O . GLN A 1 202 ? -9.390 1.658 23.243 1.00 76.19 202 GLN A O 1
ATOM 1608 N N . ALA A 1 203 ? -10.004 2.217 21.156 1.00 78.19 203 ALA A N 1
ATOM 1609 C CA . ALA A 1 203 ? -11.443 2.091 21.397 1.00 78.19 203 ALA A CA 1
ATOM 1610 C C . ALA A 1 203 ? -11.850 0.679 21.862 1.00 78.19 203 ALA A C 1
ATOM 1612 O O . ALA A 1 203 ? -12.616 0.543 22.816 1.00 78.19 203 ALA A O 1
ATOM 1613 N N . LEU A 1 204 ? -11.304 -0.374 21.238 1.00 76.06 204 LEU A N 1
ATOM 1614 C CA . LEU A 1 204 ? -11.545 -1.763 21.650 1.00 76.06 204 LEU A CA 1
ATOM 1615 C C . LEU A 1 204 ? -11.007 -2.041 23.059 1.00 76.06 204 LEU A C 1
ATOM 1617 O O . LEU A 1 204 ? -11.682 -2.687 23.859 1.00 76.06 204 LEU A O 1
ATOM 1621 N N . GLN A 1 205 ? -9.819 -1.527 23.390 1.00 78.44 205 GLN A N 1
ATOM 1622 C CA . GLN A 1 205 ? -9.237 -1.689 24.722 1.00 78.44 205 GLN A CA 1
ATOM 1623 C C . GLN A 1 205 ? -10.049 -0.956 25.802 1.00 78.44 205 GLN A C 1
ATOM 1625 O O . GLN A 1 205 ? -10.224 -1.483 26.904 1.00 78.44 205 GLN A O 1
ATOM 1630 N N . SER A 1 206 ? -10.573 0.233 25.490 1.00 83.38 206 SER A N 1
ATOM 1631 C CA . SER A 1 206 ? -11.487 0.969 26.366 1.00 83.38 206 SER A CA 1
ATOM 1632 C C . SER A 1 206 ? -12.796 0.209 26.581 1.00 83.38 206 SER A C 1
ATOM 1634 O O . SER A 1 206 ? -13.198 0.033 27.728 1.00 83.38 206 SER A O 1
ATOM 1636 N N . ALA A 1 207 ? -13.418 -0.301 25.512 1.00 79.81 207 ALA A N 1
ATOM 1637 C CA . ALA A 1 207 ? -14.647 -1.092 25.601 1.00 79.81 207 ALA A CA 1
ATOM 1638 C C . ALA A 1 207 ? -14.460 -2.355 26.458 1.00 79.81 207 ALA A C 1
ATOM 1640 O O . ALA A 1 207 ? -15.284 -2.642 27.326 1.00 79.81 207 ALA A O 1
ATOM 1641 N N . LEU A 1 208 ? -13.340 -3.063 26.275 1.00 80.81 208 LEU A N 1
ATOM 1642 C CA . LEU A 1 208 ? -12.973 -4.227 27.081 1.00 80.81 208 LEU A CA 1
ATOM 1643 C C . LEU A 1 208 ? -12.846 -3.879 28.572 1.00 80.81 208 LEU A C 1
ATOM 1645 O O . LEU A 1 208 ? -13.387 -4.583 29.421 1.00 80.81 208 LEU A O 1
ATOM 1649 N N . SER A 1 209 ? -12.167 -2.774 28.891 1.00 86.25 209 SER A N 1
ATOM 1650 C CA . SER A 1 209 ? -12.024 -2.297 30.272 1.00 86.25 209 SER A CA 1
ATOM 1651 C C . SER A 1 209 ? -13.381 -1.959 30.901 1.00 86.25 209 SER A C 1
ATOM 1653 O O . SER A 1 209 ? -13.658 -2.366 32.029 1.00 86.25 209 SER A O 1
ATOM 1655 N N . SER A 1 210 ? -14.259 -1.268 30.166 1.00 88.88 210 SER A N 1
ATOM 1656 C CA . SER A 1 210 ? -15.612 -0.940 30.629 1.00 88.88 210 SER A CA 1
ATOM 1657 C C . SER A 1 210 ? -16.461 -2.187 30.883 1.00 88.88 210 SER A C 1
ATOM 1659 O O . SER A 1 210 ? -17.136 -2.252 31.910 1.00 88.88 210 SER A O 1
ATOM 1661 N N . LEU A 1 211 ? -16.393 -3.191 30.003 1.00 88.19 211 LEU A N 1
ATOM 1662 C CA . LEU A 1 211 ? -17.101 -4.460 30.186 1.00 88.19 211 LEU A CA 1
ATOM 1663 C C . LEU A 1 211 ? -16.641 -5.175 31.466 1.00 88.19 211 LEU A C 1
ATOM 1665 O O . LEU A 1 211 ? -17.465 -5.525 32.304 1.00 88.19 211 LEU A O 1
ATOM 1669 N N . GLN A 1 212 ? -15.328 -5.289 31.679 1.00 86.94 212 GLN A N 1
ATOM 1670 C CA . GLN A 1 212 ? -14.765 -5.906 32.888 1.00 86.94 212 GLN A CA 1
ATOM 1671 C C . GLN A 1 212 ? -15.126 -5.143 34.174 1.00 86.94 212 GLN A C 1
ATOM 1673 O O . GLN A 1 212 ? -15.275 -5.735 35.245 1.00 86.94 212 GLN A O 1
ATOM 1678 N N . GLN A 1 213 ? -15.236 -3.813 34.109 1.00 92.81 213 GLN A N 1
ATOM 1679 C CA . GLN A 1 213 ? -15.696 -3.005 35.243 1.00 92.81 213 GLN A CA 1
ATOM 1680 C C . GLN A 1 213 ? -17.178 -3.240 35.542 1.00 92.81 213 GLN A C 1
ATOM 1682 O O . GLN A 1 213 ? -17.546 -3.313 36.716 1.00 92.81 213 GLN A O 1
ATOM 1687 N N . MET A 1 214 ? -18.006 -3.377 34.503 1.00 91.44 214 MET A N 1
ATOM 1688 C CA . MET A 1 214 ? -19.425 -3.694 34.635 1.00 91.44 214 MET A CA 1
ATOM 1689 C C . MET A 1 214 ? -19.634 -5.084 35.242 1.00 91.44 214 MET A C 1
ATOM 1691 O O . MET A 1 214 ? -20.414 -5.194 36.179 1.00 91.44 214 MET A O 1
ATOM 1695 N N . GLU A 1 215 ? -18.901 -6.107 34.789 1.00 89.31 215 GLU A N 1
ATOM 1696 C CA . GLU A 1 215 ? -18.948 -7.463 35.367 1.00 89.31 215 GLU A CA 1
ATOM 1697 C C . GLU A 1 215 ? -18.661 -7.431 36.877 1.00 89.31 215 GLU A C 1
ATOM 1699 O O . GLU A 1 215 ? -19.468 -7.891 37.678 1.00 89.31 215 GLU A O 1
ATOM 1704 N N . LYS A 1 216 ? -17.592 -6.743 37.299 1.00 92.94 216 LYS A N 1
ATOM 1705 C CA . LYS A 1 216 ? -17.269 -6.578 38.729 1.00 92.94 216 LYS A CA 1
ATOM 1706 C C . LYS A 1 216 ? -18.325 -5.794 39.510 1.00 92.94 216 LYS A C 1
ATOM 1708 O O . LYS A 1 216 ? -18.502 -6.011 40.708 1.00 92.94 216 LYS A O 1
ATOM 1713 N N . ALA A 1 217 ? -18.953 -4.799 38.885 1.00 94.06 217 ALA A N 1
ATOM 1714 C CA . ALA A 1 217 ? -20.020 -4.032 39.518 1.00 94.06 217 ALA A CA 1
ATOM 1715 C C . ALA A 1 217 ? -21.282 -4.883 39.693 1.00 94.06 217 ALA A C 1
ATOM 1717 O O . ALA A 1 217 ? -21.906 -4.806 40.749 1.00 94.06 217 ALA A O 1
ATOM 1718 N N . LEU A 1 218 ? -21.598 -5.715 38.700 1.00 95.31 218 LEU A N 1
ATOM 1719 C CA . LEU A 1 218 ? -22.690 -6.675 38.751 1.00 95.31 218 LEU A CA 1
ATOM 1720 C C . LEU A 1 218 ? -22.458 -7.714 39.851 1.00 95.31 218 LEU A C 1
ATOM 1722 O O . LEU A 1 218 ? -23.351 -7.914 40.664 1.00 95.31 218 LEU A O 1
ATOM 1726 N N . ASP A 1 219 ? -21.257 -8.287 39.957 1.00 95.50 219 ASP A N 1
ATOM 1727 C CA . ASP A 1 219 ? -20.924 -9.240 41.026 1.00 95.50 219 ASP A CA 1
ATOM 1728 C C . ASP A 1 219 ? -21.154 -8.635 42.418 1.00 95.50 219 ASP A C 1
ATOM 1730 O O . ASP A 1 219 ? -21.801 -9.236 43.274 1.00 95.50 219 ASP A O 1
ATOM 1734 N N . ARG A 1 220 ? -20.679 -7.401 42.641 1.00 96.69 220 ARG A N 1
ATOM 1735 C CA . ARG A 1 220 ? -20.906 -6.685 43.907 1.00 96.69 220 ARG A CA 1
ATOM 1736 C C . ARG A 1 220 ? -22.385 -6.422 44.171 1.00 96.69 220 ARG A C 1
ATOM 1738 O O . ARG A 1 220 ? -22.815 -6.520 45.316 1.00 96.69 220 ARG A O 1
ATOM 1745 N N . PHE A 1 221 ? -23.143 -6.068 43.136 1.00 95.94 221 PHE A N 1
ATOM 1746 C CA . PHE A 1 221 ? -24.579 -5.841 43.254 1.00 95.94 221 PHE A CA 1
ATOM 1747 C C . PHE A 1 221 ? -25.321 -7.127 43.622 1.00 95.94 221 PHE A C 1
ATOM 1749 O O . PHE A 1 221 ? -26.167 -7.091 44.506 1.00 95.94 221 PHE A O 1
ATOM 1756 N N . LEU A 1 222 ? -24.975 -8.259 43.006 1.00 97.19 222 LEU A N 1
ATOM 1757 C CA . LEU A 1 222 ? -25.587 -9.554 43.305 1.00 97.19 222 LEU A CA 1
ATOM 1758 C C . LEU A 1 222 ? -25.289 -10.017 44.735 1.00 97.19 222 LEU A C 1
ATOM 1760 O O . LEU A 1 222 ? -26.191 -10.508 45.406 1.00 97.19 222 LEU A O 1
ATOM 1764 N N . VAL A 1 223 ? -24.061 -9.813 45.227 1.00 97.62 223 VAL A N 1
ATOM 1765 C CA . VAL A 1 223 ? -23.719 -10.085 46.635 1.00 97.62 223 VAL A CA 1
ATOM 1766 C C . VAL A 1 223 ? -24.550 -9.210 47.573 1.00 97.62 223 VAL A C 1
ATOM 1768 O O . VAL A 1 223 ? -25.176 -9.721 48.494 1.00 97.62 223 VAL A O 1
ATOM 1771 N N . TRP A 1 224 ? -24.614 -7.903 47.310 1.00 97.94 224 TRP A N 1
ATOM 1772 C CA . TRP A 1 224 ? -25.419 -6.983 48.116 1.00 97.94 224 TRP A CA 1
ATOM 1773 C C . TRP A 1 224 ? -26.914 -7.337 48.103 1.00 97.94 224 TRP A C 1
ATOM 1775 O O . TRP A 1 224 ? -27.585 -7.222 49.129 1.00 97.94 224 TRP A O 1
ATOM 1785 N N . LEU A 1 225 ? -27.436 -7.766 46.952 1.00 97.75 225 LEU A N 1
ATOM 1786 C CA . LEU A 1 225 ? -28.823 -8.194 46.805 1.00 97.75 225 LEU A CA 1
ATOM 1787 C C . LEU A 1 225 ? -29.092 -9.442 47.655 1.00 97.75 225 LEU A C 1
ATOM 1789 O O . LEU A 1 225 ? -30.053 -9.444 48.415 1.00 97.75 225 LEU A O 1
ATOM 1793 N N . ALA A 1 226 ? -28.205 -10.440 47.602 1.00 96.88 226 ALA A N 1
ATOM 1794 C CA . ALA A 1 226 ? -28.308 -11.647 48.420 1.00 96.88 226 ALA A CA 1
ATOM 1795 C C . ALA A 1 226 ? -28.248 -11.341 49.929 1.00 96.88 226 ALA A C 1
ATOM 1797 O O . ALA A 1 226 ? -29.050 -11.870 50.695 1.00 96.88 226 ALA A O 1
ATOM 1798 N N . ASP A 1 227 ? -27.352 -10.447 50.362 1.00 97.44 227 ASP A N 1
ATOM 1799 C CA . ASP A 1 227 ? -27.271 -10.010 51.764 1.00 97.44 227 ASP A CA 1
ATOM 1800 C C . ASP A 1 227 ? -28.549 -9.268 52.204 1.00 97.44 227 ASP A C 1
ATOM 1802 O O . ASP A 1 227 ? -29.024 -9.426 53.333 1.00 97.44 227 ASP A O 1
ATOM 1806 N N . SER A 1 228 ? -29.127 -8.462 51.309 1.00 97.25 228 SER A N 1
ATOM 1807 C CA . SER A 1 228 ? -30.368 -7.722 51.564 1.00 97.25 228 SER A CA 1
ATOM 1808 C C . SER A 1 228 ? -31.575 -8.657 51.657 1.00 97.25 228 SER A C 1
ATOM 1810 O O . SER A 1 228 ? -32.386 -8.506 52.568 1.00 97.25 228 SER A O 1
ATOM 1812 N N . GLU A 1 229 ? -31.672 -9.647 50.766 1.00 96.62 229 GLU A N 1
ATOM 1813 C CA . GLU A 1 229 ? -32.689 -10.705 50.814 1.00 96.62 229 GLU A CA 1
ATOM 1814 C C . GLU A 1 229 ? -32.574 -11.523 52.104 1.00 96.62 229 GLU A C 1
ATOM 1816 O O . GLU A 1 229 ? -33.570 -11.709 52.796 1.00 96.62 229 GLU A O 1
ATOM 1821 N N . ALA A 1 230 ? -31.359 -11.925 52.489 1.00 95.75 230 ALA A N 1
ATOM 1822 C CA . ALA A 1 230 ? -31.125 -12.634 53.745 1.00 95.75 230 ALA A CA 1
ATOM 1823 C C . ALA A 1 230 ? -31.528 -11.795 54.969 1.00 95.75 230 ALA A C 1
ATOM 1825 O O . ALA A 1 230 ? -32.099 -12.314 55.925 1.00 95.75 230 ALA A O 1
ATOM 1826 N N . THR A 1 231 ? -31.263 -10.486 54.942 1.00 95.75 231 THR A N 1
ATOM 1827 C CA . THR A 1 231 ? -31.678 -9.578 56.021 1.00 95.75 231 THR A CA 1
ATOM 1828 C C . THR A 1 231 ? -33.203 -9.459 56.096 1.00 95.75 231 THR A C 1
ATOM 1830 O O . THR A 1 231 ? -33.758 -9.456 57.192 1.00 95.75 231 THR A O 1
ATOM 1833 N N . LEU A 1 232 ? -33.890 -9.380 54.951 1.00 95.12 232 LEU A N 1
ATOM 1834 C CA . LEU A 1 232 ? -35.354 -9.339 54.897 1.00 95.12 232 LEU A CA 1
ATOM 1835 C C . LEU A 1 232 ? -35.984 -10.633 55.417 1.00 95.12 232 LEU A C 1
ATOM 1837 O O . LEU A 1 232 ? -36.916 -10.550 56.208 1.00 95.12 232 LEU A O 1
ATOM 1841 N N . ASP A 1 233 ? -35.443 -11.794 55.054 1.00 94.38 233 ASP A N 1
ATOM 1842 C CA . ASP A 1 233 ? -35.921 -13.103 55.525 1.00 94.38 233 ASP A CA 1
ATOM 1843 C C . ASP A 1 233 ? -35.804 -13.230 57.059 1.00 94.38 233 ASP A C 1
ATOM 1845 O O . ASP A 1 233 ? -36.720 -13.678 57.755 1.00 94.38 233 ASP A O 1
ATOM 1849 N N . VAL A 1 234 ? -34.706 -12.726 57.634 1.00 92.94 234 VAL A N 1
ATOM 1850 C CA . VAL A 1 234 ? -34.548 -12.639 59.096 1.00 92.94 234 VAL A CA 1
ATOM 1851 C C . VAL A 1 234 ? -35.611 -11.728 59.721 1.00 92.94 234 VAL A C 1
ATOM 1853 O O . VAL A 1 234 ? -36.205 -12.090 60.733 1.00 92.94 234 VAL A O 1
ATOM 1856 N N . LEU A 1 235 ? -35.887 -10.566 59.126 1.00 91.75 235 LEU A N 1
ATOM 1857 C CA . LEU A 1 235 ? -36.899 -9.639 59.644 1.00 91.75 235 LEU A CA 1
ATOM 1858 C C . LEU A 1 235 ? -38.328 -10.185 59.508 1.00 91.75 235 LEU A C 1
ATOM 1860 O O . LEU A 1 235 ? -39.145 -9.969 60.400 1.00 91.75 235 LEU A O 1
ATOM 1864 N N . GLU A 1 236 ? -38.635 -10.894 58.423 1.00 89.50 236 GLU A N 1
ATOM 1865 C CA . GLU A 1 236 ? -39.939 -11.526 58.194 1.00 89.50 236 GLU A CA 1
ATOM 1866 C C . GLU A 1 236 ? -40.172 -12.661 59.197 1.00 89.50 236 GLU A C 1
ATOM 1868 O O . GLU A 1 236 ? -41.197 -12.695 59.877 1.00 89.50 236 GLU A O 1
ATOM 1873 N N . THR A 1 237 ? -39.165 -13.513 59.412 1.00 89.19 237 THR A N 1
ATOM 1874 C CA . THR A 1 237 ? -39.238 -14.561 60.440 1.00 89.19 237 THR A CA 1
ATOM 1875 C C . THR A 1 237 ? -39.318 -14.006 61.864 1.00 89.19 237 THR A C 1
ATOM 1877 O O . THR A 1 237 ? -39.943 -14.631 62.726 1.00 89.19 237 THR A O 1
ATOM 1880 N N . GLU A 1 238 ? -38.712 -12.851 62.153 1.00 87.31 238 GLU A N 1
ATOM 1881 C CA . GLU A 1 238 ? -38.920 -12.148 63.423 1.00 87.31 238 GLU A CA 1
ATOM 1882 C C . GLU A 1 238 ? -40.345 -11.596 63.536 1.00 87.31 238 GLU A C 1
ATOM 1884 O O . GLU A 1 238 ? -40.989 -11.811 64.562 1.00 87.31 238 GLU A O 1
ATOM 1889 N N . ALA A 1 239 ? -40.872 -10.944 62.498 1.00 84.31 239 ALA A N 1
ATOM 1890 C CA . ALA A 1 239 ? -42.237 -10.420 62.487 1.00 84.31 239 ALA A CA 1
ATOM 1891 C C . ALA A 1 239 ? -43.284 -11.528 62.712 1.00 84.31 239 ALA A C 1
ATOM 1893 O O . ALA A 1 239 ? -44.179 -11.367 63.546 1.00 84.31 239 ALA A O 1
ATOM 1894 N N . ASP A 1 240 ? -43.116 -12.683 62.066 1.00 84.06 240 ASP A N 1
ATOM 1895 C CA . ASP A 1 240 ? -43.988 -13.850 62.231 1.00 84.06 240 ASP A CA 1
ATOM 1896 C C . ASP A 1 240 ? -43.968 -14.415 63.658 1.00 84.06 240 ASP A C 1
ATOM 1898 O O . ASP A 1 240 ? -44.988 -14.897 64.158 1.00 84.06 240 ASP A O 1
ATOM 1902 N N . ARG A 1 241 ? -42.829 -14.327 64.359 1.00 79.44 241 ARG A N 1
ATOM 1903 C CA . ARG A 1 241 ? -42.738 -14.745 65.770 1.00 79.44 241 ARG A CA 1
ATOM 1904 C C . ARG A 1 241 ? -43.521 -13.841 66.710 1.00 79.44 241 ARG A C 1
ATOM 1906 O O . ARG A 1 241 ? -43.933 -14.314 67.769 1.00 79.44 241 ARG A O 1
ATOM 1913 N N . TYR A 1 242 ? -43.692 -12.567 66.367 1.00 72.75 242 TYR A N 1
ATOM 1914 C CA . TYR A 1 242 ? -44.373 -11.605 67.231 1.00 72.75 242 TYR A CA 1
ATOM 1915 C C . TYR A 1 242 ? -45.880 -11.479 66.954 1.00 72.75 242 TYR A C 1
ATOM 1917 O O . TYR A 1 242 ? -46.573 -10.909 67.794 1.00 72.75 242 TYR A O 1
ATOM 1925 N N . GLY A 1 243 ? -46.400 -12.083 65.875 1.00 64.00 243 GLY A N 1
ATOM 1926 C CA . GLY A 1 243 ? -47.831 -12.107 65.539 1.00 64.00 243 GLY A CA 1
ATOM 1927 C C . GLY A 1 243 ? -48.432 -10.715 65.259 1.00 64.00 243 GLY A C 1
ATOM 1928 O O . GLY A 1 243 ? -47.768 -9.697 65.469 1.00 64.00 243 GLY A O 1
ATOM 1929 N N . PRO A 1 244 ? -49.687 -10.621 64.767 1.00 64.25 244 PRO A N 1
ATOM 1930 C CA . PRO A 1 244 ? -50.353 -9.332 64.601 1.00 64.25 244 PRO A CA 1
ATOM 1931 C C . PRO A 1 244 ? -50.404 -8.623 65.954 1.00 64.25 244 PRO A C 1
ATOM 1933 O O . PRO A 1 244 ? -50.802 -9.223 66.951 1.00 64.25 244 PRO A O 1
ATOM 1936 N N . ARG A 1 245 ? -49.992 -7.353 65.998 1.00 65.44 245 ARG A N 1
ATOM 1937 C CA . ARG A 1 245 ? -50.220 -6.529 67.184 1.00 65.44 245 ARG A CA 1
ATOM 1938 C C . ARG A 1 245 ? -51.729 -6.391 67.373 1.00 65.44 245 ARG A C 1
ATOM 1940 O O . ARG A 1 245 ? -52.398 -5.814 66.521 1.00 65.44 245 ARG A O 1
ATOM 1947 N N . ASP A 1 246 ? -52.234 -6.963 68.462 1.00 57.94 246 ASP A N 1
ATOM 1948 C CA . ASP A 1 246 ? -53.565 -6.656 68.974 1.00 57.94 246 ASP A CA 1
ATOM 1949 C C . ASP A 1 246 ? -53.534 -5.199 69.463 1.00 57.94 246 ASP A C 1
ATOM 1951 O O . ASP A 1 246 ? -52.996 -4.907 70.537 1.00 57.94 246 ASP A O 1
ATOM 1955 N N . ASP A 1 247 ? -54.029 -4.293 68.618 1.00 56.56 247 ASP A N 1
ATOM 1956 C CA . ASP A 1 247 ? -54.314 -2.892 68.947 1.00 56.56 247 ASP A CA 1
ATOM 1957 C C . ASP A 1 247 ? -55.639 -2.762 69.725 1.00 56.56 247 ASP A C 1
ATOM 1959 O O . ASP A 1 247 ? -56.624 -3.453 69.365 1.00 56.56 247 ASP A O 1
#

pLDDT: mean 73.18, std 11.69, range [43.97, 97.94]

Sequence (247 aa):
FVSLISRKSWMLESSLRTLLSRIAHTEDSLRLYSNADERKLRGVLYLCRPTLGSVLERKEKREMGRENARRTVASLREEWDRSEAATSQRRRQLEGLASDSGRSLDDRRRELEAWLARMEARLDRQGVAGPGHSLEALEAQLREQRAAVDSVTRLAHKAASEPRANAMTVPMQEDSARLVAAVENINQRFADLSLNVQSRGQALQSALSSLQQMEKALDRFLVWLADSEATLDVLETEADRYGPRDD